Protein AF-A3CGU0-F1 (afdb_monomer)

Radius of gyration: 37.61 Å; Cα contacts (8 Å, |Δi|>4): 151; chains: 1; bounding box: 83×36×103 Å

Solvent-accessible surface area (backbone atoms only — not comparable to full-atom values): 12215 Å² total; per-residue (Å²): 105,72,68,60,50,53,52,42,71,66,47,75,84,46,52,66,65,53,50,49,47,57,60,63,71,40,58,98,80,42,82,52,93,65,72,61,75,77,72,90,82,78,95,68,58,68,68,57,56,47,29,54,50,50,49,48,53,40,59,31,89,88,20,72,40,41,54,28,42,55,51,49,52,46,48,52,56,42,53,56,36,51,51,50,31,52,52,31,47,52,50,35,53,53,43,52,52,51,46,51,55,42,49,51,52,40,52,54,40,49,53,52,35,51,52,35,51,52,51,38,52,51,43,54,53,49,44,64,61,32,61,79,78,72,74,45,69,71,54,54,52,54,39,53,54,34,51,52,50,36,52,51,35,52,53,52,40,54,55,42,50,52,50,44,55,52,48,53,52,52,40,53,55,34,46,51,52,27,51,52,36,46,52,56,43,71,73,47,75,88,75,82,83,57,71,68,39,52,50,48,35,53,62,42,43,57,53,43,55,56,24,53,51,50,50,45,55,54,54,62,76,75,112

Secondary structure (DSSP, 8-state):
-HHHHHHHHHHTT--HHHHHHHHHHTGGGS--TT-S------S--HHHHHHHHHHHHHHSTT-HHHHHHHHHHHHHHHHHHHHHHHHHHHHHHHHHHHHHHHHHHHHHHHHHHHHHHHHHHHHHHHHHHHTTTT--HHHHHHHHHHHHHHHHHHHHHHHHHHHHHHHHHHHHHHHHHHHHHHHHHHHS------HHHHHHHHHHHHHHHHHHHHHHHHHHTT-

Organism: Oryza sativa subsp. japonica (NCBI:txid39947)

Sequence (223 aa):
MAYIRHLVEFLEHLTFDDACMLQLDGGENASDLFNLHRPVITGVPHDVASALNTLEEILSRGSPTLEAYQREDIRETRVLQEEKVRTTMAEVHYIDGLVDEHMDAVEGTRARLHAARDTKQQLLEKITAAAADGDVASLELELSEAEESEAALLAEFMNQWQSVLAVHKHRGVAKNRFEDEVVALMAIPQLPGHSEDQHLVGDAEERYEDSVLLLDEFLDMQY

pLDDT: mean 90.18, std 9.77, range [50.38, 98.56]

Mean predicted 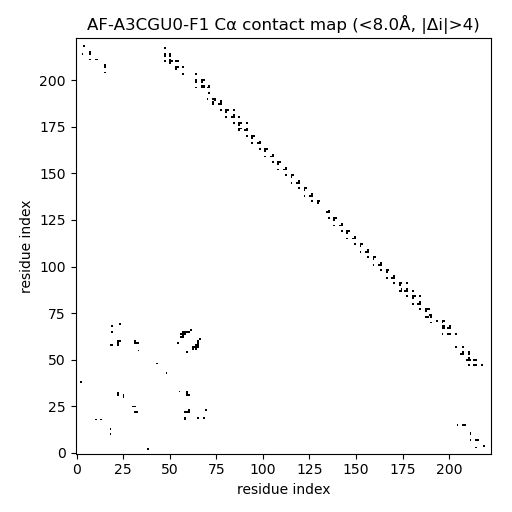aligned error: 8.19 Å

Nearest PDB structures (foldseek):
  8bcy-assembly1_B  TM=6.509E-01  e=1.953E-01  Bos taurus
  3na7-assembly1_A  TM=4.237E-01  e=3.239E-02  Helicobacter pylori NCTC 11638
  3mtt-assembly1_A  TM=4.248E-01  e=2.399E-01  Homo sapiens
  6g6w-assembly1_B  TM=3.981E-01  e=4.008E-01  Bos taurus
  5xgj-assembly1_B  TM=3.607E-01  e=5.741E-01  Homo sapiens

Foldseek 3Di:
DVLLVVVLVVCVPDAPLRLLCVLVVQPPPDPQNPPPPDPPDPDDDPVLVVLVVLCCLQRPPPRPLSVLVVVVVLVVVLVVLVVQLVVLVVVLVVLVVVLVVLVVVLVVLVVVLVVLVVVLVVLVVVLVVCVVVPDNVVSVVVNVVSVVVNVVSVVSNVVSVVVSVVSVVVSVVSVVSSVVSVVVSVVRDDDDDDVVSVVSNVVSSVSNVVSSVVSVVVVVVVD

Structure (mmCIF, N/CA/C/O backbone):
data_AF-A3CGU0-F1
#
_entry.id   AF-A3CGU0-F1
#
loop_
_atom_site.group_PDB
_atom_site.id
_atom_site.type_symbol
_atom_site.label_atom_id
_atom_site.label_alt_id
_atom_site.label_comp_id
_atom_site.label_asym_id
_atom_site.label_entity_id
_atom_site.label_seq_id
_atom_site.pdbx_PDB_ins_code
_atom_site.Cartn_x
_atom_site.Cartn_y
_atom_site.Cartn_z
_atom_site.occupancy
_atom_site.B_iso_or_equiv
_atom_site.auth_seq_id
_atom_site.auth_comp_id
_atom_site.auth_asym_id
_atom_site.auth_atom_id
_atom_site.pdbx_PDB_model_num
ATOM 1 N N . MET A 1 1 ? 30.552 16.341 -35.752 1.00 80.06 1 MET A N 1
ATOM 2 C CA . MET A 1 1 ? 30.798 17.174 -34.555 1.00 80.06 1 MET A CA 1
ATOM 3 C C . MET A 1 1 ? 29.520 17.696 -33.914 1.00 80.06 1 MET A C 1
ATOM 5 O O . MET A 1 1 ? 29.278 17.292 -32.794 1.00 80.06 1 MET A O 1
ATOM 9 N N . ALA A 1 2 ? 28.676 18.502 -34.576 1.00 82.25 2 ALA A N 1
ATOM 10 C CA . ALA A 1 2 ? 27.456 19.044 -33.944 1.00 82.25 2 ALA A CA 1
ATOM 11 C C . ALA A 1 2 ? 26.507 17.973 -33.358 1.00 82.25 2 ALA A C 1
ATOM 13 O O . ALA A 1 2 ? 26.015 18.144 -32.254 1.00 82.25 2 ALA A O 1
ATOM 14 N N . TYR A 1 3 ? 26.317 16.850 -34.062 1.00 83.00 3 TYR A N 1
ATOM 15 C CA . TYR A 1 3 ? 25.518 15.718 -33.572 1.00 83.00 3 TYR A CA 1
ATOM 16 C C . TYR A 1 3 ? 26.100 15.066 -32.308 1.00 83.00 3 TYR A C 1
ATOM 18 O O . TYR A 1 3 ? 25.382 14.857 -31.344 1.00 83.00 3 TYR A O 1
ATOM 26 N N . ILE A 1 4 ? 27.411 14.794 -32.301 1.00 83.62 4 ILE A N 1
ATOM 27 C CA . ILE A 1 4 ? 28.100 14.190 -31.148 1.00 83.62 4 ILE A CA 1
ATOM 28 C C . ILE A 1 4 ? 28.025 15.130 -29.945 1.00 83.62 4 ILE A C 1
ATOM 30 O O . ILE A 1 4 ? 27.709 14.691 -28.853 1.00 83.62 4 ILE A O 1
ATOM 34 N N . ARG A 1 5 ? 28.237 16.432 -30.169 1.00 86.00 5 ARG A N 1
ATOM 35 C CA . ARG A 1 5 ? 28.110 17.452 -29.128 1.00 86.00 5 ARG A CA 1
ATOM 36 C C . ARG A 1 5 ? 26.711 17.493 -28.525 1.00 86.00 5 ARG A C 1
ATOM 38 O O . ARG A 1 5 ? 26.597 17.448 -27.316 1.00 86.00 5 ARG A O 1
ATOM 45 N N . HIS A 1 6 ? 25.675 17.518 -29.361 1.00 85.56 6 HIS A N 1
ATOM 46 C CA . HIS A 1 6 ? 24.293 17.463 -28.888 1.00 85.56 6 HIS A CA 1
ATOM 47 C C . HIS A 1 6 ? 24.018 16.197 -28.067 1.00 85.56 6 HIS A C 1
ATOM 49 O O . HIS A 1 6 ? 23.348 16.268 -27.047 1.00 85.56 6 HIS A O 1
ATOM 55 N N . LEU A 1 7 ? 24.522 15.041 -28.512 1.00 85.69 7 LEU A N 1
ATOM 56 C CA . LEU A 1 7 ? 24.316 13.779 -27.808 1.00 85.69 7 LEU A CA 1
ATOM 57 C C . LEU A 1 7 ? 25.017 13.769 -26.442 1.00 85.69 7 LEU A C 1
ATOM 59 O O . LEU A 1 7 ? 24.395 13.378 -25.465 1.00 85.69 7 LEU A O 1
ATOM 63 N N . VAL A 1 8 ? 26.265 14.239 -26.365 1.00 86.06 8 VAL A N 1
ATOM 64 C CA . VAL A 1 8 ? 26.987 14.360 -25.089 1.00 86.06 8 VAL A CA 1
ATOM 65 C C . VAL A 1 8 ? 26.307 15.374 -24.178 1.00 86.06 8 VAL A C 1
ATOM 67 O O . VAL A 1 8 ? 25.962 15.008 -23.070 1.00 86.06 8 VAL A O 1
ATOM 70 N N . GLU A 1 9 ? 26.001 16.586 -24.654 1.00 86.38 9 GLU A N 1
ATOM 71 C CA . GLU A 1 9 ? 25.289 17.612 -23.867 1.00 86.38 9 GLU A CA 1
ATOM 72 C C . GLU A 1 9 ? 23.931 17.106 -23.340 1.00 86.38 9 GLU A C 1
ATOM 74 O O . GLU A 1 9 ? 23.493 17.499 -22.262 1.00 86.38 9 GLU A O 1
ATOM 79 N N . PHE A 1 10 ? 23.246 16.237 -24.092 1.00 85.56 10 PHE A N 1
ATOM 80 C CA . PHE A 1 10 ? 21.990 15.629 -23.655 1.00 85.56 10 PHE A CA 1
ATOM 81 C C . PHE A 1 10 ? 22.202 14.541 -22.591 1.00 85.56 10 PHE A C 1
ATOM 83 O O . PHE A 1 10 ? 21.416 14.458 -21.650 1.00 85.56 10 PHE A O 1
ATOM 90 N N . LEU A 1 11 ? 23.239 13.708 -22.737 1.00 88.06 11 LEU A N 1
ATOM 91 C CA . LEU A 1 11 ? 23.510 12.558 -21.864 1.00 88.06 11 LEU A CA 1
ATOM 92 C C . LEU A 1 11 ? 24.404 12.887 -20.654 1.00 88.06 11 LEU A C 1
ATOM 94 O O . LEU A 1 11 ? 24.445 12.096 -19.719 1.00 88.06 11 LEU A O 1
ATOM 98 N N . GLU A 1 12 ? 25.072 14.044 -20.628 1.00 84.12 12 GLU A N 1
ATOM 99 C CA . GLU A 1 12 ? 26.080 14.456 -19.627 1.00 84.12 12 GLU A CA 1
ATOM 100 C C . GLU A 1 12 ? 25.605 14.317 -18.170 1.00 84.12 12 GLU A C 1
ATOM 102 O O . GLU A 1 12 ? 26.401 14.152 -17.246 1.00 84.12 12 GLU A O 1
ATOM 107 N N . HIS A 1 13 ? 24.296 14.413 -17.939 1.00 84.19 13 HIS A N 1
ATOM 108 C CA . HIS A 1 13 ? 23.700 14.390 -16.602 1.00 84.19 13 HIS A CA 1
ATOM 109 C C . HIS A 1 13 ? 22.707 13.247 -16.397 1.00 84.19 13 HIS A C 1
ATOM 111 O O . HIS A 1 13 ? 21.987 13.251 -15.399 1.00 84.19 13 HIS A O 1
ATOM 117 N N . LEU A 1 14 ? 22.636 12.304 -17.336 1.00 90.19 14 LEU A N 1
ATOM 118 C CA . LEU A 1 14 ? 21.672 11.214 -17.303 1.00 90.19 14 LEU A CA 1
ATOM 119 C C . LEU A 1 14 ? 22.365 9.907 -16.944 1.00 90.19 14 LEU A C 1
ATOM 121 O O . LEU A 1 14 ? 23.283 9.462 -17.639 1.00 90.19 14 LEU A O 1
ATOM 125 N N . THR A 1 15 ? 21.871 9.261 -15.889 1.00 92.81 15 THR A N 1
ATOM 126 C CA . THR A 1 15 ? 22.167 7.845 -15.661 1.00 92.81 15 THR A CA 1
ATOM 127 C C . THR A 1 15 ? 21.555 6.996 -16.778 1.00 92.81 15 THR A C 1
ATOM 129 O O . THR A 1 15 ? 20.713 7.472 -17.548 1.00 92.81 15 THR A O 1
ATOM 132 N N . PHE A 1 16 ? 21.975 5.735 -16.882 1.00 93.00 16 PHE A N 1
ATOM 133 C CA . PHE A 1 16 ? 21.370 4.788 -17.817 1.00 93.00 16 PHE A CA 1
ATOM 134 C C . PHE A 1 16 ? 19.845 4.694 -17.625 1.00 93.00 16 PHE A C 1
ATOM 136 O O . PHE A 1 16 ? 19.094 4.789 -18.599 1.00 93.00 16 PHE A O 1
ATOM 143 N N . ASP A 1 17 ? 19.398 4.615 -16.371 1.00 92.94 17 ASP A N 1
ATOM 144 C CA . ASP A 1 17 ? 17.987 4.623 -15.987 1.00 92.94 17 ASP A CA 1
ATOM 145 C C . ASP A 1 17 ? 17.264 5.893 -16.443 1.00 92.94 17 ASP A C 1
ATOM 147 O O . ASP A 1 17 ? 16.231 5.814 -17.111 1.00 92.94 17 ASP A O 1
ATOM 151 N N . ASP A 1 18 ? 17.830 7.073 -16.165 1.00 91.50 18 ASP A N 1
ATOM 152 C CA . ASP A 1 18 ? 17.227 8.344 -16.584 1.00 91.50 18 ASP A CA 1
ATOM 153 C C . ASP A 1 18 ? 17.106 8.426 -18.112 1.00 91.50 18 ASP A C 1
ATOM 155 O O . ASP A 1 18 ? 16.083 8.865 -18.645 1.00 91.50 18 ASP A O 1
ATOM 159 N N . ALA A 1 19 ? 18.138 7.984 -18.836 1.00 91.06 19 ALA A N 1
ATOM 160 C CA . ALA A 1 19 ? 18.146 7.975 -20.293 1.00 91.06 19 ALA A CA 1
ATOM 161 C C . ALA A 1 19 ? 17.084 7.021 -20.862 1.00 91.06 19 ALA A C 1
ATOM 163 O O . ALA A 1 19 ? 16.373 7.392 -21.802 1.00 91.06 19 ALA A O 1
ATOM 164 N N . CYS A 1 20 ? 16.929 5.827 -20.282 1.00 91.81 20 CYS A N 1
ATOM 165 C CA . CYS A 1 20 ? 15.899 4.867 -20.676 1.00 91.81 20 CYS A CA 1
ATOM 166 C C . CYS A 1 20 ? 14.488 5.395 -20.386 1.00 91.81 20 CYS A C 1
ATOM 168 O O . CYS A 1 20 ? 13.631 5.388 -21.275 1.00 91.81 20 CYS A O 1
ATOM 170 N N . MET A 1 21 ? 14.251 5.925 -19.184 1.00 89.69 21 MET A N 1
ATOM 171 C CA . MET A 1 21 ? 12.958 6.498 -18.798 1.00 89.69 21 MET A CA 1
ATOM 172 C C . MET A 1 21 ? 12.566 7.671 -19.692 1.00 89.69 21 MET A C 1
ATOM 174 O O . MET A 1 21 ? 11.436 7.725 -20.172 1.00 89.69 21 MET A O 1
ATOM 178 N N . LEU A 1 22 ? 13.504 8.559 -20.031 1.00 88.19 22 LEU A N 1
ATOM 179 C CA . LEU A 1 22 ? 13.243 9.661 -20.963 1.00 88.19 22 LEU A CA 1
ATOM 180 C C . LEU A 1 22 ? 12.833 9.175 -22.361 1.00 88.19 22 LEU A C 1
ATOM 182 O O . LEU A 1 22 ? 11.975 9.795 -22.998 1.00 88.19 22 LEU A O 1
ATOM 186 N N . GLN A 1 23 ? 13.398 8.062 -22.842 1.00 86.81 23 GLN A N 1
ATOM 187 C CA . GLN A 1 23 ? 12.971 7.462 -24.111 1.00 86.81 23 GLN A CA 1
ATOM 188 C C . GLN A 1 23 ? 11.554 6.886 -24.033 1.00 86.81 23 GLN A C 1
ATOM 190 O O . GLN A 1 23 ? 10.788 7.021 -24.998 1.00 86.81 23 GLN A O 1
ATOM 195 N N . LEU A 1 24 ? 11.187 6.289 -22.897 1.00 86.75 24 LEU A N 1
ATOM 196 C CA . LEU A 1 24 ? 9.890 5.647 -22.666 1.00 86.75 24 LEU A CA 1
ATOM 197 C C . LEU A 1 24 ? 8.759 6.655 -22.377 1.00 86.75 24 LEU A C 1
ATOM 199 O O . LEU A 1 24 ? 7.680 6.544 -22.964 1.00 86.75 24 LEU A O 1
ATOM 203 N N . ASP A 1 25 ? 9.010 7.683 -21.564 1.00 78.44 25 ASP A N 1
ATOM 204 C CA . ASP A 1 25 ? 8.009 8.649 -21.072 1.00 78.44 25 ASP A CA 1
ATOM 205 C C . ASP A 1 25 ? 7.472 9.598 -22.148 1.00 78.44 25 ASP A C 1
ATOM 207 O O . ASP A 1 25 ? 6.396 10.188 -22.020 1.00 78.44 25 ASP A O 1
ATOM 211 N N . GLY A 1 26 ? 8.200 9.752 -23.249 1.00 63.31 26 GLY A N 1
ATOM 212 C CA . GLY A 1 26 ? 7.886 10.747 -24.263 1.00 63.31 26 GLY A CA 1
ATOM 213 C C . GLY A 1 26 ? 6.572 10.537 -25.048 1.00 63.31 26 GLY A C 1
ATOM 214 O O . GLY A 1 26 ? 6.151 11.416 -25.805 1.00 63.31 26 GLY A O 1
ATOM 215 N N . GLY A 1 27 ? 5.910 9.382 -24.923 1.00 55.22 27 GLY A N 1
ATOM 216 C CA . GLY A 1 27 ? 4.707 9.049 -25.705 1.00 55.22 27 GLY A CA 1
ATOM 217 C C . GLY A 1 27 ? 4.940 9.089 -27.227 1.00 55.22 27 GLY A C 1
ATOM 218 O O . GLY A 1 27 ? 6.067 9.252 -27.692 1.00 55.22 27 GLY A O 1
ATOM 219 N N . GLU A 1 28 ? 3.888 8.960 -28.041 1.00 52.78 28 GLU A N 1
ATOM 220 C CA . GLU A 1 28 ? 3.996 8.924 -29.519 1.00 52.78 28 GLU A CA 1
ATOM 221 C C . GLU A 1 28 ? 4.547 10.224 -30.150 1.00 52.78 28 GLU A C 1
ATOM 223 O O . GLU A 1 28 ? 4.967 10.210 -31.305 1.00 52.78 28 GLU A O 1
ATOM 228 N N . ASN A 1 29 ? 4.577 11.338 -29.402 1.00 50.38 29 ASN A N 1
ATOM 229 C CA . ASN A 1 29 ? 4.931 12.672 -29.906 1.00 50.38 29 ASN A CA 1
ATOM 230 C C . ASN A 1 29 ? 6.258 13.241 -29.375 1.00 50.38 29 ASN A C 1
ATOM 232 O O . ASN A 1 29 ? 6.636 14.339 -29.790 1.00 50.38 29 ASN A O 1
ATOM 236 N N . ALA A 1 30 ? 6.966 12.560 -28.470 1.00 58.75 30 ALA A N 1
ATOM 237 C CA . ALA A 1 30 ? 8.317 12.987 -28.123 1.00 58.75 30 ALA A CA 1
ATOM 238 C C . ALA A 1 30 ? 9.294 12.672 -29.248 1.00 58.75 30 ALA A C 1
ATOM 240 O O . ALA A 1 30 ? 9.231 11.625 -29.899 1.00 58.75 30 ALA A O 1
ATOM 241 N N . SER A 1 31 ? 10.235 13.590 -29.438 1.00 59.81 31 SER A N 1
ATOM 242 C CA . SER A 1 31 ? 11.417 13.347 -30.244 1.00 59.81 31 SER A CA 1
ATOM 243 C C . SER A 1 31 ? 12.245 12.248 -29.581 1.00 59.81 31 SER A C 1
ATOM 245 O O . SER A 1 31 ? 12.962 12.516 -28.622 1.00 59.81 31 SER A O 1
ATOM 247 N N . ASP A 1 32 ? 12.134 11.022 -30.089 1.00 68.50 32 ASP A N 1
ATOM 248 C CA . ASP A 1 32 ? 13.179 10.006 -29.932 1.00 68.50 32 ASP A CA 1
ATOM 249 C C . ASP A 1 32 ? 14.531 10.668 -30.233 1.00 68.50 32 ASP A C 1
ATOM 251 O O . ASP A 1 32 ? 14.673 11.392 -31.230 1.00 68.50 32 ASP A O 1
ATOM 255 N N . LEU A 1 33 ? 15.493 10.445 -29.338 1.00 75.38 33 LEU A N 1
ATOM 256 C CA . LEU A 1 33 ? 16.834 11.027 -29.405 1.00 75.38 33 LEU A CA 1
ATOM 257 C C . LEU A 1 33 ? 17.514 10.714 -30.748 1.00 75.38 33 LEU A C 1
ATOM 259 O O . LEU A 1 33 ? 18.320 11.515 -31.225 1.00 75.38 33 LEU A O 1
ATOM 263 N N . PHE A 1 34 ? 17.117 9.613 -31.393 1.00 76.94 34 PHE A N 1
ATOM 264 C CA . PHE A 1 34 ? 17.647 9.124 -32.664 1.00 76.94 34 PHE A CA 1
ATOM 265 C C . PHE A 1 34 ? 16.671 9.258 -33.852 1.00 76.94 34 PHE A C 1
ATOM 267 O O . PHE A 1 34 ? 17.045 8.949 -34.983 1.00 76.94 34 PHE A O 1
ATOM 274 N N . ASN A 1 35 ? 15.449 9.793 -33.672 1.00 65.19 35 ASN A N 1
ATOM 275 C CA . ASN A 1 35 ? 14.471 9.938 -34.776 1.00 65.19 35 ASN A CA 1
ATOM 276 C C . ASN A 1 35 ? 14.912 10.925 -35.875 1.00 65.19 35 ASN A C 1
ATOM 278 O O . ASN A 1 35 ? 14.378 10.926 -36.989 1.00 65.19 35 ASN A O 1
ATOM 282 N N . LEU A 1 36 ? 15.877 11.797 -35.585 1.00 58.88 36 LEU A N 1
ATOM 283 C CA . LEU A 1 36 ? 16.545 12.608 -36.596 1.00 58.88 36 LEU A CA 1
ATOM 284 C C . LEU A 1 36 ? 17.613 11.744 -37.264 1.00 58.88 36 LEU A C 1
ATOM 286 O O . LEU A 1 36 ? 18.640 11.480 -36.652 1.00 58.88 36 LEU A O 1
ATOM 290 N N . HIS A 1 37 ? 17.368 11.342 -38.519 1.00 59.00 37 HIS A N 1
ATOM 291 C CA . HIS A 1 37 ? 18.313 10.629 -39.393 1.00 59.00 37 HIS A CA 1
ATOM 292 C C . HIS A 1 37 ? 19.771 10.929 -39.019 1.00 59.00 37 HIS A C 1
ATOM 294 O O . HIS A 1 37 ? 20.241 12.054 -39.239 1.00 59.00 37 HIS A O 1
ATOM 300 N N . ARG A 1 38 ? 20.472 9.932 -38.457 1.00 66.69 38 ARG A N 1
ATOM 301 C CA . ARG A 1 38 ? 21.881 10.064 -38.084 1.00 66.69 38 ARG A CA 1
ATOM 302 C C . ARG A 1 38 ? 22.646 10.631 -39.283 1.00 66.69 38 ARG A C 1
ATOM 304 O O . ARG A 1 38 ? 22.655 10.008 -40.351 1.00 66.69 38 ARG A O 1
ATOM 311 N N . PRO A 1 39 ? 23.271 11.816 -39.164 1.00 69.31 39 PRO A N 1
ATOM 312 C CA . PRO A 1 39 ? 24.034 12.366 -40.271 1.00 69.31 39 PRO A CA 1
ATOM 313 C C . PRO A 1 39 ? 25.191 11.419 -40.603 1.00 69.31 39 PRO A C 1
ATOM 315 O O . PRO A 1 39 ? 25.715 10.737 -39.725 1.00 69.31 39 PRO A O 1
ATOM 318 N N . VAL A 1 40 ? 25.630 11.378 -41.863 1.00 73.50 40 VAL A N 1
ATOM 319 C CA . VAL A 1 40 ? 26.829 10.610 -42.222 1.00 73.50 40 VAL A CA 1
ATOM 320 C C . VAL A 1 40 ? 28.033 11.263 -41.541 1.00 73.50 40 VAL A C 1
ATOM 322 O O . VAL A 1 40 ? 28.475 12.343 -41.932 1.00 73.50 40 VAL A O 1
ATOM 325 N N . ILE A 1 41 ? 28.550 10.621 -40.496 1.00 69.94 41 ILE A N 1
ATOM 326 C CA . ILE A 1 41 ? 29.716 11.099 -39.754 1.00 69.94 41 ILE A CA 1
ATOM 327 C C . ILE A 1 41 ? 30.971 10.551 -40.439 1.00 69.94 41 ILE A C 1
ATOM 329 O O . ILE A 1 41 ? 31.252 9.357 -40.381 1.00 69.94 41 ILE A O 1
ATOM 333 N N . THR A 1 42 ? 31.735 11.422 -41.098 1.00 73.00 42 THR A N 1
ATOM 334 C CA . THR A 1 42 ? 33.034 11.082 -41.705 1.00 73.00 42 THR A CA 1
ATOM 335 C C . THR A 1 42 ? 34.185 11.684 -40.903 1.00 73.00 42 THR A C 1
ATOM 337 O O . THR A 1 42 ? 34.081 12.829 -40.466 1.00 73.00 42 THR A O 1
ATOM 340 N N . GLY A 1 43 ? 35.303 10.959 -40.775 1.00 77.00 43 GLY A N 1
ATOM 341 C CA . GLY A 1 43 ? 36.533 11.474 -40.152 1.00 77.00 43 GLY A CA 1
ATOM 342 C C . GLY A 1 43 ? 36.599 11.350 -38.626 1.00 77.00 43 GLY A C 1
ATOM 343 O O . GLY A 1 43 ? 37.395 12.041 -38.001 1.00 77.00 43 GLY A O 1
ATOM 344 N N . VAL A 1 44 ? 35.773 10.487 -38.034 1.00 84.00 44 VAL A N 1
ATOM 345 C CA . VAL A 1 44 ? 35.756 10.187 -36.595 1.00 84.00 44 VAL A CA 1
ATOM 346 C C . VAL A 1 44 ? 36.446 8.834 -36.343 1.00 84.00 44 VAL A C 1
ATOM 348 O O . VAL A 1 44 ? 36.322 7.951 -37.199 1.00 84.00 44 VAL A O 1
ATOM 351 N N . PRO A 1 45 ? 37.189 8.657 -35.228 1.00 89.75 45 PRO A N 1
ATOM 352 C CA . PRO A 1 45 ? 37.794 7.373 -34.871 1.00 89.75 45 PRO A CA 1
ATOM 353 C C . PRO A 1 45 ? 36.780 6.225 -34.832 1.00 89.75 45 PRO A C 1
ATOM 355 O O . PRO A 1 45 ? 35.594 6.437 -34.575 1.00 89.75 45 PRO A O 1
ATOM 358 N N . HIS A 1 46 ? 37.256 5.002 -35.076 1.00 89.19 46 HIS A N 1
ATOM 359 C CA . HIS A 1 46 ? 36.396 3.817 -35.098 1.00 89.19 46 HIS A CA 1
ATOM 360 C C . HIS A 1 46 ? 35.653 3.620 -33.773 1.00 89.19 46 HIS A C 1
ATOM 362 O O . HIS A 1 46 ? 34.451 3.377 -33.789 1.00 89.19 46 HIS A O 1
ATOM 368 N N . ASP A 1 47 ? 36.343 3.821 -32.652 1.00 90.62 47 ASP A N 1
ATOM 369 C CA . ASP A 1 47 ? 35.794 3.587 -31.315 1.00 90.62 47 ASP A CA 1
ATOM 370 C C . ASP A 1 47 ? 34.656 4.569 -30.999 1.00 90.62 47 ASP A C 1
ATOM 372 O O . ASP A 1 47 ? 33.591 4.166 -30.546 1.00 90.62 47 ASP A O 1
ATOM 376 N N . VAL A 1 48 ? 34.808 5.843 -31.376 1.00 90.50 48 VAL A N 1
ATOM 377 C CA . VAL A 1 48 ? 33.757 6.871 -31.251 1.00 90.50 48 VAL A CA 1
ATOM 378 C C . VAL A 1 48 ? 32.562 6.545 -32.155 1.00 90.50 48 VAL A C 1
ATOM 380 O O . VAL A 1 48 ? 31.409 6.707 -31.762 1.00 90.50 48 VAL A O 1
ATOM 383 N N . ALA A 1 49 ? 32.806 6.055 -33.375 1.00 89.38 49 ALA A N 1
ATOM 384 C CA . ALA A 1 49 ? 31.725 5.598 -34.246 1.00 89.38 49 ALA A CA 1
ATOM 385 C C . ALA A 1 49 ? 30.996 4.373 -33.664 1.00 89.38 49 ALA A C 1
ATOM 387 O O . ALA A 1 49 ? 29.780 4.280 -33.825 1.00 89.38 49 ALA A O 1
ATOM 388 N N . SER A 1 50 ? 31.723 3.476 -32.991 1.00 91.31 50 SER A N 1
ATOM 389 C CA . SER A 1 50 ? 31.170 2.314 -32.294 1.00 91.31 50 SER A CA 1
ATOM 390 C C . SER A 1 50 ? 30.323 2.729 -31.095 1.00 91.31 50 SER A C 1
ATOM 392 O O . SER A 1 50 ? 29.187 2.287 -31.011 1.00 91.31 50 SER A O 1
ATOM 394 N N . ALA A 1 51 ? 30.808 3.631 -30.235 1.00 92.75 51 ALA A N 1
ATOM 395 C CA . 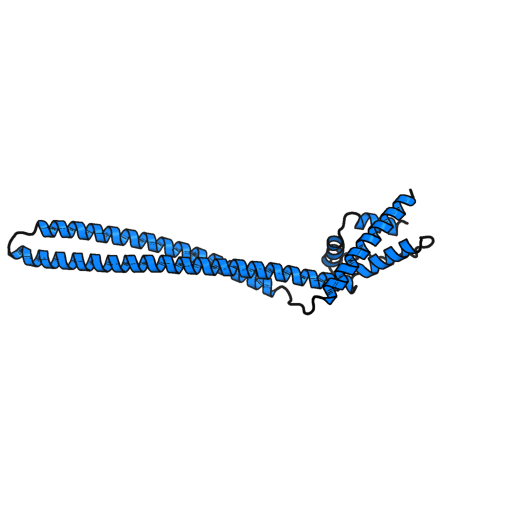ALA A 1 51 ? 30.052 4.152 -29.091 1.00 92.75 51 ALA A CA 1
ATOM 396 C C . ALA A 1 51 ? 28.727 4.801 -29.514 1.00 92.75 51 ALA A C 1
ATOM 398 O O . ALA A 1 51 ? 27.687 4.552 -28.914 1.00 92.75 51 ALA A O 1
ATOM 399 N N . LEU A 1 52 ? 28.722 5.564 -30.613 1.00 90.69 52 LEU A N 1
ATOM 400 C CA . LEU A 1 52 ? 27.477 6.111 -31.164 1.00 90.69 52 LEU A CA 1
ATOM 401 C C . LEU A 1 52 ? 26.490 5.018 -31.590 1.00 90.69 52 LEU A C 1
ATOM 403 O O . LEU A 1 52 ? 25.296 5.170 -31.359 1.00 90.69 52 LEU A O 1
ATOM 407 N N . ASN A 1 53 ? 26.977 3.945 -32.222 1.00 90.44 53 ASN A N 1
ATOM 408 C CA . ASN A 1 53 ? 26.121 2.827 -32.617 1.00 90.44 53 ASN A CA 1
ATOM 409 C C . ASN A 1 53 ? 25.597 2.073 -31.388 1.00 90.44 53 ASN A C 1
ATOM 411 O O . ASN A 1 53 ? 24.445 1.666 -31.391 1.00 90.44 53 ASN A O 1
ATOM 415 N N . THR A 1 54 ? 26.419 1.916 -30.347 1.00 92.81 54 THR A N 1
ATOM 416 C CA . THR A 1 54 ? 26.033 1.293 -29.076 1.00 92.81 54 THR A CA 1
ATOM 417 C C . THR A 1 54 ? 24.914 2.074 -28.392 1.00 92.81 54 THR A C 1
ATOM 419 O O . THR A 1 54 ? 23.912 1.486 -28.004 1.00 92.81 54 THR A O 1
ATOM 422 N N . LEU A 1 55 ? 25.038 3.401 -28.287 1.00 92.44 55 LEU A N 1
ATOM 423 C CA . LEU A 1 55 ? 23.992 4.239 -27.691 1.00 92.44 55 LEU A CA 1
ATOM 424 C C . LEU A 1 55 ? 22.685 4.173 -28.489 1.00 92.44 55 LEU A C 1
ATOM 426 O O . LEU A 1 55 ? 21.617 4.073 -27.896 1.00 92.44 55 LEU A O 1
ATOM 430 N N . GLU A 1 56 ? 22.766 4.185 -29.822 1.00 90.00 56 GLU A N 1
ATOM 431 C CA . GLU A 1 56 ? 21.596 4.025 -30.692 1.00 90.00 56 GLU A CA 1
ATOM 432 C C . GLU A 1 56 ? 20.979 2.624 -30.538 1.00 90.00 56 GLU A C 1
ATOM 434 O O . GLU A 1 56 ? 19.767 2.505 -30.400 1.00 90.00 56 GLU A O 1
ATOM 439 N N . GLU A 1 57 ? 21.782 1.560 -30.479 1.00 91.56 57 GLU A N 1
ATOM 440 C CA . GLU A 1 57 ? 21.315 0.187 -30.235 1.00 91.56 57 GLU A CA 1
ATOM 441 C C . GLU A 1 57 ? 20.568 0.061 -28.903 1.00 91.56 57 GLU A C 1
ATOM 443 O O . GLU A 1 57 ? 19.529 -0.589 -28.844 1.00 91.56 57 GLU A O 1
ATOM 448 N N . ILE A 1 58 ? 21.084 0.683 -27.845 1.00 93.25 58 ILE A N 1
ATOM 449 C CA . ILE A 1 58 ? 20.536 0.581 -26.492 1.00 93.25 58 ILE A CA 1
ATOM 450 C C . ILE A 1 58 ? 19.267 1.423 -26.353 1.00 93.25 58 ILE A C 1
ATOM 452 O O . ILE A 1 58 ? 18.232 0.906 -25.936 1.00 93.25 58 ILE A O 1
ATOM 456 N N . LEU A 1 59 ? 19.330 2.704 -26.722 1.00 90.69 59 LEU A N 1
ATOM 457 C CA . LEU A 1 59 ? 18.314 3.702 -26.377 1.00 90.69 59 LEU A CA 1
ATOM 458 C C . LEU A 1 59 ? 17.290 3.969 -27.489 1.00 90.69 59 LEU A C 1
ATOM 460 O O . LEU A 1 59 ? 16.320 4.686 -27.250 1.00 90.69 59 LEU A O 1
ATOM 464 N N . SER A 1 60 ? 17.464 3.424 -28.698 1.00 88.69 60 SER A N 1
ATOM 465 C CA . SER A 1 60 ? 16.447 3.597 -29.743 1.00 88.69 60 SER A CA 1
ATOM 466 C C . SER A 1 60 ? 15.114 2.995 -29.323 1.00 88.69 60 SER A C 1
ATOM 468 O O . SER A 1 60 ? 15.037 1.900 -28.760 1.00 88.69 60 SER A O 1
ATOM 470 N N . ARG A 1 61 ? 14.024 3.675 -29.677 1.00 86.81 61 ARG A N 1
ATOM 471 C CA . ARG A 1 61 ? 12.684 3.147 -29.428 1.00 86.81 61 ARG A CA 1
ATOM 472 C C . ARG A 1 61 ? 12.446 1.846 -30.190 1.00 86.81 61 ARG A C 1
ATOM 474 O O . ARG A 1 61 ? 12.696 1.756 -31.390 1.00 86.81 61 ARG A O 1
ATOM 481 N N . GLY A 1 62 ? 11.918 0.849 -29.482 1.00 85.50 62 GLY A N 1
ATOM 482 C CA . GLY A 1 62 ? 11.729 -0.505 -30.010 1.00 85.50 62 GLY A CA 1
ATOM 483 C C . GLY A 1 62 ? 13.020 -1.324 -30.082 1.00 85.50 62 GLY A C 1
ATOM 484 O O . GLY A 1 62 ? 13.022 -2.394 -30.694 1.00 85.50 62 GLY A O 1
ATOM 485 N N . SER A 1 63 ? 14.124 -0.848 -29.491 1.00 90.50 63 SER A N 1
ATOM 486 C CA . SER A 1 63 ? 15.295 -1.696 -29.302 1.00 90.50 63 SER A CA 1
ATOM 487 C C . SER A 1 63 ? 14.980 -2.825 -28.307 1.00 90.50 63 SER A C 1
ATOM 489 O O . SER A 1 63 ? 14.232 -2.618 -27.345 1.00 90.50 63 SER A O 1
ATOM 491 N N . PRO A 1 64 ? 15.574 -4.021 -28.482 1.00 91.75 64 PRO A N 1
ATOM 492 C CA . PRO A 1 64 ? 15.394 -5.119 -27.534 1.00 91.75 64 PRO A CA 1
ATOM 493 C C . PRO A 1 64 ? 15.798 -4.750 -26.103 1.00 91.75 64 PRO A C 1
ATOM 495 O O . PRO A 1 64 ? 15.167 -5.206 -25.152 1.00 91.75 64 PRO A O 1
ATOM 498 N N . THR A 1 65 ? 16.834 -3.921 -25.957 1.00 92.94 65 THR A N 1
ATOM 499 C CA . THR A 1 65 ? 17.345 -3.465 -24.664 1.00 92.94 65 THR A CA 1
ATOM 500 C C . THR A 1 65 ? 16.371 -2.526 -23.967 1.00 92.94 65 THR A C 1
ATOM 502 O O . THR A 1 65 ? 16.052 -2.756 -22.805 1.00 92.94 65 THR A O 1
ATOM 505 N N . LEU A 1 66 ? 15.843 -1.517 -24.664 1.00 92.19 66 LEU A N 1
ATOM 506 C CA . LEU A 1 66 ? 14.896 -0.578 -24.066 1.00 92.19 66 LEU A CA 1
ATOM 507 C C . LEU A 1 66 ? 13.570 -1.268 -23.714 1.00 92.19 66 LEU A C 1
ATOM 509 O O . LEU A 1 66 ? 12.976 -0.995 -22.673 1.00 92.19 66 LEU A O 1
ATOM 513 N N . GLU A 1 67 ? 13.123 -2.216 -24.542 1.00 92.50 67 GLU A N 1
ATOM 514 C CA . GLU A 1 67 ? 11.964 -3.048 -24.214 1.00 92.50 67 GLU A CA 1
ATOM 515 C C . GLU A 1 67 ? 12.225 -3.966 -23.008 1.00 92.50 67 GLU A C 1
ATOM 517 O O . GLU A 1 67 ? 11.315 -4.199 -22.213 1.00 92.50 67 GLU A O 1
ATOM 522 N N . ALA A 1 68 ? 13.440 -4.507 -22.862 1.00 93.81 68 ALA A N 1
ATOM 523 C CA . ALA A 1 68 ? 13.822 -5.294 -21.690 1.00 93.81 68 ALA A CA 1
ATOM 524 C C . ALA A 1 68 ? 13.860 -4.437 -20.420 1.00 93.81 68 ALA A C 1
ATOM 526 O O . ALA A 1 68 ? 13.287 -4.851 -19.413 1.00 93.81 68 ALA A O 1
ATOM 527 N N . TYR A 1 69 ? 14.426 -3.229 -20.497 1.00 94.25 69 TYR A N 1
ATOM 528 C CA . TYR A 1 69 ? 14.406 -2.251 -19.408 1.00 94.25 69 TYR A CA 1
ATOM 529 C C . TYR A 1 69 ? 12.971 -1.936 -18.975 1.00 94.25 69 TYR A C 1
ATOM 531 O O . TYR A 1 69 ? 12.636 -2.074 -17.804 1.00 94.25 69 TYR A O 1
ATOM 539 N N . GLN A 1 70 ? 12.077 -1.635 -19.925 1.00 93.19 70 GLN A N 1
ATOM 540 C CA . GLN A 1 70 ? 10.667 -1.369 -19.620 1.00 93.19 70 GLN A CA 1
ATOM 541 C C . GLN A 1 70 ? 9.988 -2.546 -18.902 1.00 93.19 70 GLN A C 1
ATOM 543 O O . GLN A 1 70 ? 9.158 -2.352 -18.015 1.00 93.19 70 GLN A O 1
ATOM 548 N N . ARG A 1 71 ? 10.305 -3.789 -19.287 1.00 94.31 71 ARG A N 1
ATOM 549 C CA . ARG A 1 71 ? 9.758 -4.970 -18.608 1.00 94.31 71 ARG A CA 1
ATOM 550 C C . ARG A 1 71 ? 10.312 -5.126 -17.193 1.00 94.31 71 ARG A C 1
ATOM 552 O O . ARG A 1 71 ? 9.542 -5.505 -16.313 1.00 94.31 71 ARG A O 1
ATOM 559 N N . GLU A 1 72 ? 11.597 -4.857 -16.973 1.00 93.50 72 GLU A N 1
ATOM 560 C CA . GLU A 1 72 ? 12.199 -4.867 -15.633 1.00 93.50 72 GLU A CA 1
ATOM 561 C C . GLU A 1 72 ? 11.588 -3.775 -14.744 1.00 93.50 72 GLU A C 1
ATOM 563 O O . GLU A 1 72 ? 11.108 -4.108 -13.664 1.00 93.50 72 GLU A O 1
ATOM 568 N N . ASP A 1 73 ? 11.441 -2.540 -15.229 1.00 92.81 73 ASP A N 1
ATOM 569 C CA . ASP A 1 73 ? 10.777 -1.447 -14.496 1.00 92.81 73 ASP A CA 1
ATOM 570 C C . ASP A 1 73 ? 9.337 -1.811 -14.079 1.00 92.81 73 ASP A C 1
ATOM 572 O O . ASP A 1 73 ? 8.935 -1.653 -12.920 1.00 92.81 73 ASP A O 1
ATOM 576 N N . ILE A 1 74 ? 8.560 -2.417 -14.987 1.00 94.06 74 ILE A N 1
ATOM 577 C CA . ILE A 1 74 ? 7.216 -2.922 -14.666 1.00 94.06 74 ILE A CA 1
ATOM 578 C C . ILE A 1 74 ? 7.279 -3.984 -13.559 1.00 94.06 74 ILE A C 1
ATOM 580 O O . ILE A 1 74 ? 6.432 -3.982 -12.659 1.00 94.06 74 ILE A O 1
ATOM 584 N N . ARG A 1 75 ? 8.248 -4.908 -13.606 1.00 93.75 75 ARG A N 1
ATOM 585 C CA . ARG A 1 75 ? 8.415 -5.955 -12.581 1.00 93.75 75 ARG A CA 1
ATOM 586 C C . ARG A 1 75 ? 8.799 -5.348 -11.234 1.00 93.75 75 ARG A C 1
ATOM 588 O O . ARG A 1 75 ? 8.184 -5.715 -10.233 1.00 93.75 75 ARG A O 1
ATOM 595 N N . GLU A 1 76 ? 9.745 -4.417 -11.199 1.00 92.75 76 GLU A N 1
ATOM 596 C CA . GLU A 1 76 ? 10.173 -3.734 -9.975 1.00 92.75 76 GLU A CA 1
ATOM 597 C C . GLU A 1 76 ? 9.034 -2.931 -9.352 1.00 92.75 76 GLU A C 1
ATOM 599 O O . GLU A 1 76 ? 8.703 -3.117 -8.174 1.00 92.75 76 GLU A O 1
ATOM 604 N N . THR A 1 77 ? 8.344 -2.127 -10.162 1.00 94.81 77 THR A N 1
ATOM 605 C CA . THR A 1 77 ? 7.151 -1.383 -9.746 1.00 94.81 77 THR A CA 1
ATOM 606 C C . THR A 1 77 ? 6.095 -2.327 -9.173 1.00 94.81 77 THR A C 1
ATOM 608 O O . THR A 1 77 ? 5.498 -2.049 -8.126 1.00 94.81 77 THR A O 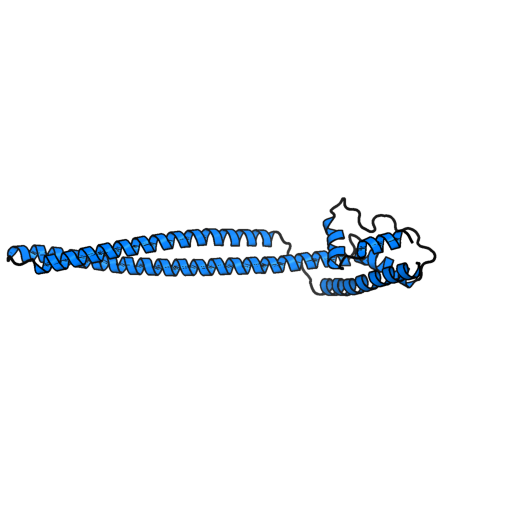1
ATOM 611 N N . ARG A 1 78 ? 5.891 -3.491 -9.802 1.00 95.75 78 ARG A N 1
ATOM 612 C CA . ARG A 1 78 ? 4.962 -4.511 -9.305 1.00 95.75 78 ARG A CA 1
ATOM 613 C C . ARG A 1 78 ? 5.393 -5.078 -7.954 1.00 95.75 78 ARG A C 1
ATOM 615 O O . ARG A 1 78 ? 4.544 -5.200 -7.075 1.00 95.75 78 ARG A O 1
ATOM 622 N N . VAL A 1 79 ? 6.673 -5.400 -7.760 1.00 95.50 79 VAL A N 1
ATOM 623 C CA . VAL A 1 79 ? 7.207 -5.915 -6.482 1.00 95.50 79 VAL A CA 1
ATOM 624 C C . VAL A 1 79 ? 7.024 -4.893 -5.357 1.00 95.50 79 VAL A C 1
ATOM 626 O O . VAL A 1 79 ? 6.550 -5.244 -4.273 1.00 95.50 79 VAL A O 1
ATOM 629 N N . LEU A 1 80 ? 7.325 -3.618 -5.614 1.00 96.50 80 LEU A N 1
ATOM 630 C CA . LEU A 1 80 ? 7.093 -2.535 -4.654 1.00 96.50 80 LEU A CA 1
ATOM 631 C C . LEU A 1 80 ? 5.607 -2.406 -4.298 1.00 96.50 80 LEU A C 1
ATOM 633 O O . LEU A 1 80 ? 5.251 -2.205 -3.134 1.00 96.50 80 LEU A O 1
ATOM 637 N N . GLN A 1 81 ? 4.724 -2.557 -5.283 1.00 98.19 81 GLN A N 1
ATOM 638 C CA . GLN A 1 81 ? 3.284 -2.520 -5.062 1.00 98.19 81 GLN A CA 1
ATOM 639 C C . GLN A 1 81 ? 2.784 -3.744 -4.270 1.00 98.19 81 GLN A C 1
ATOM 641 O O . GLN A 1 81 ? 1.939 -3.600 -3.386 1.00 98.19 81 GLN A O 1
ATOM 646 N N . GLU A 1 82 ? 3.338 -4.938 -4.503 1.00 97.81 82 GLU A N 1
ATOM 647 C CA . GLU A 1 82 ? 3.059 -6.134 -3.693 1.00 97.81 82 GLU A CA 1
ATOM 648 C C . GLU A 1 82 ? 3.466 -5.950 -2.223 1.00 97.81 82 GLU A C 1
ATOM 650 O O . GLU A 1 82 ? 2.750 -6.403 -1.325 1.00 97.81 82 GLU A O 1
ATOM 655 N N . GLU A 1 83 ? 4.573 -5.253 -1.952 1.00 98.19 83 GLU A N 1
ATOM 656 C CA . GLU A 1 83 ? 4.984 -4.905 -0.585 1.00 98.19 83 GLU A CA 1
ATOM 657 C C . GLU A 1 83 ? 3.973 -3.985 0.110 1.00 98.19 83 GLU A C 1
ATOM 659 O O . GLU A 1 83 ? 3.608 -4.218 1.268 1.00 98.19 83 GLU A O 1
ATOM 664 N N . LYS A 1 84 ? 3.452 -2.975 -0.596 1.00 98.25 84 LYS A N 1
ATOM 665 C CA . LYS A 1 84 ? 2.399 -2.095 -0.062 1.00 98.25 84 LYS A CA 1
ATOM 666 C C . LYS A 1 84 ? 1.120 -2.866 0.254 1.00 98.25 84 LYS A C 1
ATOM 668 O O . LYS A 1 84 ? 0.536 -2.670 1.322 1.00 98.25 84 LYS A O 1
ATOM 673 N N . VAL A 1 85 ? 0.712 -3.787 -0.623 1.00 98.56 85 VAL A N 1
ATOM 674 C CA . VAL A 1 85 ? -0.438 -4.678 -0.387 1.00 98.56 85 VAL A CA 1
ATOM 675 C C . VAL A 1 85 ? -0.211 -5.541 0.855 1.00 98.56 85 VAL A C 1
ATOM 677 O O . VAL A 1 85 ? -1.099 -5.663 1.699 1.00 98.56 85 VAL A O 1
ATOM 680 N N . ARG A 1 86 ? 0.987 -6.110 1.026 1.00 98.38 86 ARG A N 1
ATOM 681 C CA . ARG A 1 86 ? 1.317 -6.909 2.216 1.00 98.38 86 ARG A CA 1
ATOM 682 C C . ARG A 1 86 ? 1.288 -6.074 3.494 1.00 98.38 86 ARG A C 1
ATOM 684 O O . ARG A 1 86 ? 0.745 -6.520 4.503 1.00 98.38 86 ARG A O 1
ATOM 691 N N . THR A 1 87 ? 1.833 -4.864 3.440 1.00 98.44 87 THR A N 1
ATOM 692 C CA . THR A 1 87 ? 1.876 -3.935 4.576 1.00 98.44 87 THR A CA 1
ATOM 693 C C . THR A 1 87 ? 0.471 -3.508 5.004 1.00 98.44 87 THR A C 1
ATOM 695 O O . THR A 1 87 ? 0.131 -3.581 6.184 1.00 98.44 87 THR A O 1
ATOM 698 N N . THR A 1 88 ? -0.380 -3.122 4.052 1.00 98.38 88 THR A N 1
ATOM 699 C CA . THR A 1 88 ? -1.770 -2.728 4.337 1.00 98.38 88 THR A CA 1
ATOM 700 C C . THR A 1 88 ? -2.624 -3.908 4.803 1.00 98.38 88 THR A C 1
ATOM 702 O O . THR A 1 88 ? -3.435 -3.749 5.714 1.00 98.38 88 THR A O 1
ATOM 705 N N . MET A 1 89 ? -2.397 -5.117 4.279 1.00 98.31 89 MET A N 1
ATOM 706 C CA . MET A 1 89 ? -3.030 -6.336 4.797 1.00 98.31 89 MET A CA 1
ATOM 707 C C . MET A 1 89 ? -2.643 -6.604 6.260 1.00 98.31 89 MET A C 1
ATOM 709 O O . MET A 1 89 ? -3.501 -6.924 7.085 1.00 98.31 89 MET A O 1
ATOM 713 N N . ALA A 1 90 ? -1.362 -6.454 6.610 1.00 98.31 90 ALA A N 1
ATOM 714 C CA . ALA A 1 90 ? -0.902 -6.617 7.989 1.00 98.31 90 ALA A CA 1
ATOM 715 C C . ALA A 1 90 ? -1.549 -5.591 8.937 1.00 98.31 90 ALA A C 1
ATOM 717 O O . ALA A 1 90 ? -1.935 -5.946 10.051 1.00 98.31 90 ALA A O 1
ATOM 718 N N . GLU A 1 91 ? -1.734 -4.346 8.486 1.00 98.00 91 GLU A N 1
ATOM 719 C CA . GLU A 1 91 ? -2.466 -3.318 9.235 1.00 98.00 91 GLU A CA 1
ATOM 720 C C . GLU A 1 91 ? -3.933 -3.715 9.474 1.00 98.00 91 GLU A C 1
ATOM 722 O O . GLU A 1 91 ? -4.428 -3.593 10.596 1.00 98.00 91 GLU A O 1
ATOM 727 N N . VAL A 1 92 ? -4.624 -4.240 8.453 1.00 98.19 92 VAL A N 1
ATOM 728 C CA . VAL A 1 92 ? -6.000 -4.748 8.600 1.00 98.19 92 VAL A CA 1
ATOM 729 C C . VAL A 1 92 ? -6.057 -5.864 9.641 1.00 98.19 92 VAL A C 1
ATOM 731 O O . VAL A 1 92 ? -6.906 -5.817 10.527 1.00 98.19 92 VAL A O 1
ATOM 734 N N . HIS A 1 93 ? -5.142 -6.835 9.583 1.00 98.00 93 HIS A N 1
ATOM 735 C CA . HIS A 1 93 ? -5.090 -7.922 10.565 1.00 98.00 93 HIS A CA 1
ATOM 736 C C . HIS A 1 93 ? -4.835 -7.429 11.989 1.00 98.00 93 HIS A C 1
ATOM 738 O O . HIS A 1 93 ? -5.464 -7.919 12.926 1.00 98.00 93 HIS A O 1
ATOM 744 N N . TYR A 1 94 ? -3.946 -6.452 12.157 1.00 97.81 94 TYR A N 1
ATOM 745 C CA . TYR A 1 94 ? -3.683 -5.847 13.457 1.00 97.81 94 TYR A CA 1
ATOM 746 C C . TYR A 1 94 ? -4.940 -5.183 14.036 1.00 97.81 94 TYR A C 1
ATOM 748 O O . TYR A 1 94 ? -5.289 -5.416 15.193 1.00 97.81 94 TYR A O 1
ATOM 756 N N . ILE A 1 95 ? -5.655 -4.398 13.227 1.00 97.62 95 ILE A N 1
ATOM 757 C CA . ILE A 1 95 ? -6.879 -3.723 13.672 1.00 97.62 95 ILE A CA 1
ATOM 758 C C . ILE A 1 95 ? -8.002 -4.727 13.943 1.00 97.62 95 ILE A C 1
ATOM 760 O O . ILE A 1 95 ? -8.745 -4.542 14.904 1.00 97.62 95 ILE A O 1
ATOM 764 N N . ASP A 1 96 ? -8.126 -5.788 13.144 1.00 96.88 96 ASP A N 1
ATOM 765 C CA . ASP A 1 96 ? -9.092 -6.862 13.402 1.00 96.88 96 ASP A CA 1
ATOM 766 C C . ASP A 1 96 ? -8.831 -7.509 14.774 1.00 96.88 96 ASP A C 1
ATOM 768 O O . ASP A 1 96 ? -9.770 -7.665 15.551 1.00 96.88 96 ASP A O 1
ATOM 772 N N . GLY A 1 97 ? -7.566 -7.747 15.135 1.00 97.44 97 GLY A N 1
ATOM 773 C CA . GLY A 1 97 ? -7.202 -8.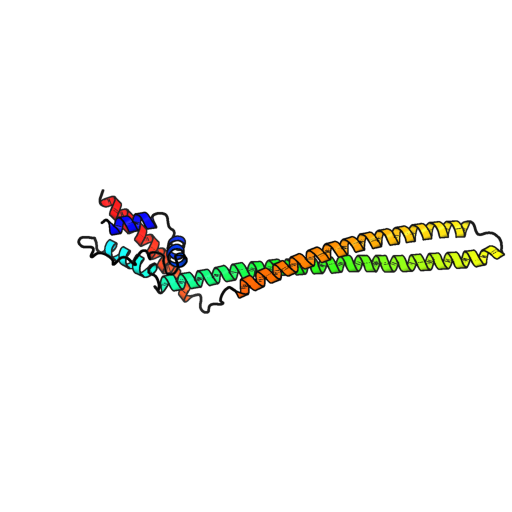220 16.476 1.00 97.44 97 GLY A CA 1
ATOM 774 C C . GLY A 1 97 ? -7.575 -7.244 17.602 1.00 97.44 97 GLY A C 1
ATOM 775 O O . GLY A 1 97 ? -8.066 -7.673 18.643 1.00 97.44 97 GLY A O 1
ATOM 776 N N . LEU A 1 98 ? -7.409 -5.932 17.393 1.00 97.50 98 LEU A N 1
ATOM 777 C CA . LEU A 1 98 ? -7.853 -4.922 18.365 1.00 97.50 98 LEU A CA 1
ATOM 778 C C . LEU A 1 98 ? -9.376 -4.914 18.532 1.00 97.50 98 LEU A C 1
ATOM 780 O O . LEU A 1 98 ? -9.872 -4.740 19.643 1.00 97.50 98 LEU A O 1
ATOM 784 N N . VAL A 1 99 ? -10.133 -5.077 17.442 1.00 96.25 99 VAL A N 1
ATOM 785 C CA . VAL A 1 99 ? -11.598 -5.183 17.521 1.00 96.25 99 VAL A CA 1
ATOM 786 C C . VAL A 1 99 ? -11.988 -6.355 18.413 1.00 96.25 99 VAL A C 1
ATOM 788 O O . VAL A 1 99 ? -12.827 -6.170 19.293 1.00 96.25 99 VAL A O 1
ATOM 791 N N . ASP A 1 100 ? -11.369 -7.518 18.214 1.00 96.50 100 ASP A N 1
ATOM 792 C CA . ASP A 1 100 ? -11.649 -8.714 19.009 1.00 96.50 100 ASP A CA 1
ATOM 793 C C . ASP A 1 100 ? -11.329 -8.482 20.497 1.00 96.50 100 ASP A C 1
ATOM 795 O O . ASP A 1 100 ? -12.186 -8.716 21.347 1.00 96.50 100 ASP A O 1
ATOM 799 N N . GLU A 1 101 ? -10.166 -7.901 20.820 1.00 97.00 101 GLU A N 1
ATOM 800 C CA . GLU A 1 101 ? -9.787 -7.565 22.204 1.00 97.00 101 GLU A CA 1
ATOM 801 C C . GLU A 1 101 ? -10.790 -6.610 22.873 1.00 97.00 101 GLU A C 1
ATOM 803 O O . GLU A 1 101 ? -11.226 -6.823 24.010 1.00 97.00 101 GLU A O 1
ATOM 808 N N . HIS A 1 102 ? -11.200 -5.553 22.168 1.00 96.81 102 HIS A N 1
ATOM 809 C CA . HIS A 1 102 ? -12.185 -4.610 22.691 1.00 96.81 102 HIS A CA 1
ATOM 810 C C . HIS A 1 102 ? -13.566 -5.254 22.871 1.00 96.81 102 HIS A C 1
ATOM 812 O O . HIS A 1 102 ? -14.266 -4.937 23.837 1.00 96.81 102 HIS A O 1
ATOM 818 N N . MET A 1 103 ? -13.966 -6.150 21.968 1.00 96.69 103 MET A N 1
ATOM 819 C CA . MET A 1 103 ? -15.225 -6.887 22.074 1.00 96.69 103 MET A CA 1
ATOM 820 C C . MET A 1 103 ? -15.219 -7.868 23.250 1.00 96.69 103 MET A C 1
ATOM 822 O O . MET A 1 103 ? -16.209 -7.931 23.981 1.00 96.69 103 MET A O 1
ATOM 826 N N . ASP A 1 104 ? -14.105 -8.558 23.494 1.00 97.38 104 ASP A N 1
ATOM 827 C CA . ASP A 1 104 ? -13.935 -9.435 24.656 1.00 97.38 104 ASP A CA 1
ATOM 828 C C . ASP A 1 104 ? -14.046 -8.652 25.972 1.00 97.38 104 ASP A C 1
ATOM 830 O O . ASP A 1 104 ? -14.732 -9.080 26.907 1.00 97.38 104 ASP A O 1
ATOM 834 N N . ALA A 1 105 ? -13.441 -7.461 26.041 1.00 96.69 105 ALA A N 1
ATOM 835 C CA . ALA A 1 105 ? -13.566 -6.577 27.200 1.00 96.69 105 ALA A CA 1
ATOM 836 C C . ALA A 1 105 ? -15.024 -6.146 27.443 1.00 96.69 105 ALA A C 1
ATOM 838 O O . ALA A 1 105 ? -15.505 -6.192 28.581 1.00 96.69 105 ALA A O 1
ATOM 839 N N . VAL A 1 106 ? -15.746 -5.779 26.376 1.00 97.44 106 VAL A N 1
ATOM 840 C CA . VAL A 1 106 ? -17.174 -5.428 26.441 1.00 97.44 106 VAL A CA 1
ATOM 841 C C . VAL A 1 106 ? -18.003 -6.598 26.962 1.00 97.44 106 VAL A C 1
ATOM 843 O O . VAL A 1 106 ? -18.835 -6.401 27.852 1.00 97.44 106 VAL A O 1
ATOM 846 N N . GLU A 1 107 ? -17.784 -7.810 26.454 1.00 97.50 107 GLU A N 1
ATOM 847 C CA . GLU A 1 107 ? -18.539 -8.991 26.883 1.00 97.50 107 GLU A CA 1
ATOM 848 C C . GLU A 1 107 ? -18.228 -9.355 28.345 1.00 97.50 107 GLU A C 1
ATOM 850 O O . GLU A 1 107 ? -19.138 -9.657 29.122 1.00 97.50 107 GLU A O 1
ATOM 855 N N . GLY A 1 108 ? -16.973 -9.204 28.779 1.00 97.88 108 GLY A N 1
ATOM 856 C CA . GLY A 1 108 ? -16.586 -9.352 30.184 1.00 97.88 108 GLY A CA 1
ATOM 857 C C . GLY A 1 108 ? -17.289 -8.351 31.108 1.00 97.88 108 GLY A C 1
ATOM 858 O O . GLY A 1 108 ? -17.800 -8.717 32.172 1.00 97.88 108 GLY A O 1
ATOM 859 N N . THR A 1 109 ? -17.372 -7.078 30.716 1.00 97.81 109 THR A N 1
ATOM 860 C CA . THR A 1 109 ? -18.110 -6.050 31.474 1.00 97.81 109 THR A CA 1
ATOM 861 C C . THR A 1 109 ? -19.610 -6.308 31.462 1.00 97.81 109 THR A C 1
ATOM 863 O O . THR A 1 109 ? -20.269 -6.162 32.490 1.00 97.81 109 THR A O 1
ATOM 866 N N . ARG A 1 110 ? -20.158 -6.765 30.335 1.00 97.25 110 ARG A N 1
ATOM 867 C CA . ARG A 1 110 ? -21.566 -7.144 30.215 1.00 97.25 110 ARG A CA 1
ATOM 868 C C . ARG A 1 110 ? -21.929 -8.283 31.167 1.00 97.25 110 ARG A C 1
ATOM 870 O O . ARG A 1 110 ? -22.952 -8.195 31.845 1.00 97.25 110 ARG A O 1
ATOM 877 N N . ALA A 1 111 ? -21.095 -9.316 31.263 1.00 98.12 111 ALA A N 1
ATOM 878 C CA . ALA A 1 111 ? -21.297 -10.417 32.202 1.00 98.12 111 ALA A CA 1
ATOM 879 C C . ALA A 1 111 ? -21.283 -9.932 33.663 1.00 98.12 111 ALA A C 1
ATOM 881 O O . ALA A 1 111 ? -22.182 -10.271 34.436 1.00 98.12 111 ALA A O 1
ATOM 882 N N . ARG A 1 112 ? -20.319 -9.072 34.028 1.00 97.69 112 ARG A N 1
ATOM 883 C CA . ARG A 1 112 ? -20.258 -8.442 35.361 1.00 97.69 112 ARG A CA 1
ATOM 884 C C . ARG A 1 112 ? -21.499 -7.597 35.658 1.00 97.69 112 ARG A C 1
ATOM 886 O O . ARG A 1 112 ? -22.043 -7.679 36.754 1.00 97.69 112 ARG A O 1
ATOM 893 N N . LEU A 1 113 ? -21.979 -6.834 34.678 1.00 97.75 113 LEU A N 1
ATOM 894 C CA . LEU A 1 113 ? -23.189 -6.023 34.804 1.00 97.75 113 LEU A CA 1
ATOM 895 C C . LEU A 1 113 ? -24.444 -6.881 35.019 1.00 97.75 113 LEU A C 1
ATOM 897 O O . LEU A 1 113 ? -25.294 -6.527 35.833 1.00 97.75 113 LEU A O 1
ATOM 901 N N . HIS A 1 114 ? -24.565 -8.011 34.318 1.00 97.44 114 HIS A N 1
ATOM 902 C CA . HIS A 1 114 ? -25.649 -8.966 34.561 1.00 97.44 114 HIS A CA 1
ATOM 903 C C . HIS A 1 114 ? -25.604 -9.516 35.994 1.00 97.44 114 HIS A C 1
ATOM 905 O O . HIS A 1 114 ? -26.619 -9.471 36.684 1.00 97.44 114 HIS A O 1
ATOM 911 N N . ALA A 1 115 ? -24.430 -9.923 36.482 1.00 97.25 115 ALA A N 1
ATOM 912 C CA . ALA A 1 115 ? -24.275 -10.402 37.857 1.00 97.25 115 ALA A CA 1
ATOM 913 C C . ALA A 1 115 ? -24.598 -9.325 38.916 1.00 97.25 115 ALA A C 1
ATOM 915 O O . ALA A 1 115 ? -25.219 -9.623 39.940 1.00 97.25 115 ALA A O 1
ATOM 916 N N . ALA A 1 116 ? -24.217 -8.066 38.672 1.00 96.31 116 ALA A N 1
ATOM 917 C CA . ALA A 1 116 ? -24.554 -6.943 39.550 1.00 96.31 116 ALA A CA 1
ATOM 918 C C . ALA A 1 116 ? -26.075 -6.720 39.628 1.00 96.31 116 ALA A C 1
ATOM 920 O O . ALA A 1 116 ? -26.629 -6.563 40.717 1.00 96.31 116 ALA A O 1
ATOM 921 N N . ARG A 1 117 ? -26.769 -6.791 38.486 1.00 96.56 117 ARG A N 1
ATOM 922 C CA . ARG A 1 117 ? -28.236 -6.691 38.422 1.00 96.56 117 ARG A CA 1
ATOM 923 C C . ARG A 1 117 ? -28.935 -7.820 39.165 1.00 96.56 117 ARG A C 1
ATOM 925 O O . ARG A 1 117 ? -29.880 -7.549 39.903 1.00 96.56 117 ARG A O 1
ATOM 932 N N . ASP A 1 118 ? -28.452 -9.049 39.015 1.00 96.81 118 ASP A N 1
ATO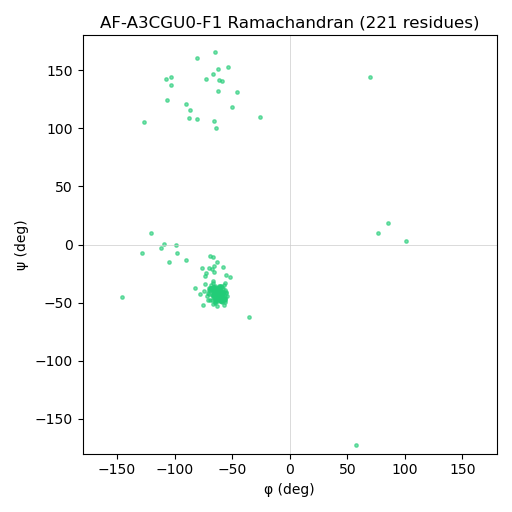M 933 C CA . ASP A 1 118 ? -28.989 -10.204 39.738 1.00 96.81 118 ASP A CA 1
ATOM 934 C C . ASP A 1 118 ? -28.794 -10.048 41.254 1.00 96.81 118 ASP A C 1
ATOM 936 O O . ASP A 1 118 ? -29.707 -10.320 42.033 1.00 96.81 118 ASP A O 1
ATOM 940 N N . THR A 1 119 ? -27.634 -9.543 41.683 1.00 94.75 119 THR A N 1
ATOM 941 C CA . THR A 1 119 ? -27.340 -9.273 43.102 1.00 94.75 119 THR A CA 1
ATOM 942 C C . THR A 1 119 ? -28.283 -8.212 43.668 1.00 94.75 119 THR A C 1
ATOM 944 O O . THR A 1 119 ? -28.889 -8.417 44.721 1.00 94.75 119 THR A O 1
ATOM 947 N N . LYS A 1 120 ? -28.476 -7.106 42.941 1.00 94.44 120 LYS A N 1
ATOM 948 C CA . LYS A 1 120 ? -29.426 -6.050 43.310 1.00 94.44 120 LYS A CA 1
ATOM 949 C C . LYS A 1 120 ? -30.852 -6.592 43.435 1.00 94.44 120 LYS A C 1
ATOM 951 O O . LYS A 1 120 ? -31.548 -6.293 44.403 1.00 94.44 120 LYS A O 1
ATOM 956 N N . GLN A 1 121 ? -31.276 -7.428 42.488 1.00 95.56 121 GLN A N 1
ATOM 957 C CA . GLN A 1 121 ? -32.592 -8.064 42.509 1.00 95.56 121 GLN A CA 1
ATOM 958 C C . GLN A 1 121 ? -32.773 -8.965 43.743 1.00 95.56 121 GLN A C 1
ATOM 960 O O . GLN A 1 121 ? -33.796 -8.880 44.421 1.00 95.56 121 GLN A O 1
ATOM 965 N N . GLN A 1 122 ? -31.762 -9.762 44.099 1.00 94.81 122 GLN A N 1
ATOM 966 C CA . GLN A 1 122 ? -31.790 -10.589 45.312 1.00 94.81 122 GLN A CA 1
ATOM 967 C C . GLN A 1 122 ? -31.859 -9.751 46.597 1.00 94.81 122 GLN A C 1
ATOM 969 O O . GLN A 1 122 ? -32.534 -10.144 47.550 1.00 94.81 122 GLN A O 1
ATOM 974 N N . LEU A 1 123 ? -31.174 -8.603 46.650 1.00 94.19 123 LEU A N 1
ATOM 975 C CA . LEU A 1 123 ? -31.250 -7.683 47.791 1.00 94.19 123 LEU A CA 1
ATOM 976 C C . LEU A 1 123 ? -32.654 -7.088 47.937 1.00 94.19 123 LEU A C 1
ATOM 978 O O . LEU A 1 123 ? -33.200 -7.098 49.038 1.00 94.19 123 LEU A O 1
ATOM 982 N N . LEU A 1 124 ? -33.282 -6.669 46.835 1.00 93.50 124 LEU A N 1
ATOM 983 C CA . LEU A 1 124 ? -34.668 -6.185 46.832 1.00 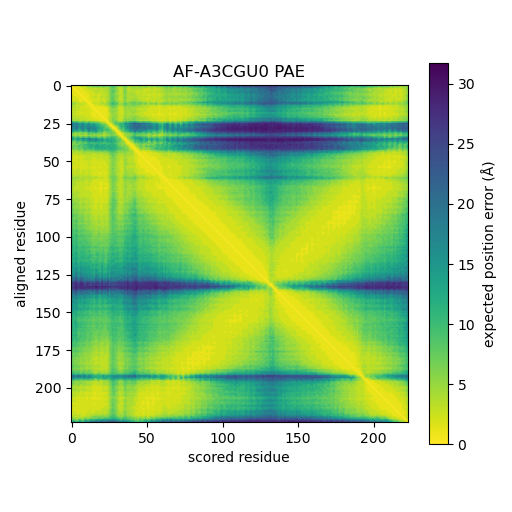93.50 124 LEU A CA 1
ATOM 984 C C . LEU A 1 124 ? -35.657 -7.246 47.341 1.00 93.50 124 LEU A C 1
ATOM 986 O O . LEU A 1 124 ? -36.564 -6.938 48.120 1.00 93.50 124 LEU A O 1
ATOM 990 N N . GLU A 1 125 ? -35.473 -8.506 46.949 1.00 93.31 125 GLU A N 1
ATOM 991 C CA . GLU A 1 125 ? -36.292 -9.626 47.430 1.00 93.31 125 GLU A CA 1
ATOM 992 C C . GLU A 1 125 ? -36.116 -9.859 48.938 1.00 93.31 125 GLU A C 1
ATOM 994 O O . GLU A 1 125 ? -37.106 -10.012 49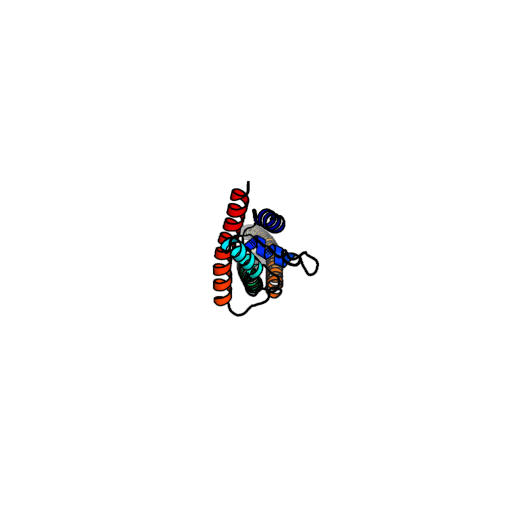.660 1.00 93.31 125 GLU A O 1
ATOM 999 N N . LYS A 1 126 ? -34.875 -9.811 49.443 1.00 91.69 126 LYS A N 1
ATOM 1000 C CA . LYS A 1 126 ? -34.580 -9.919 50.884 1.00 91.69 126 LYS A CA 1
ATOM 1001 C C . LYS A 1 126 ? -35.171 -8.762 51.686 1.00 91.69 126 LYS A C 1
ATOM 1003 O O . LYS A 1 126 ? -35.764 -9.009 52.730 1.00 91.69 126 LYS A O 1
ATOM 1008 N N . ILE A 1 127 ? -35.046 -7.529 51.194 1.00 91.50 127 ILE A N 1
ATOM 1009 C CA . ILE A 1 127 ? -35.648 -6.326 51.792 1.00 91.50 127 ILE A CA 1
ATOM 1010 C C . ILE A 1 127 ? -37.160 -6.503 51.915 1.00 91.50 127 ILE A C 1
ATOM 1012 O O . ILE A 1 127 ? -37.728 -6.292 52.984 1.00 91.50 127 ILE A O 1
ATOM 1016 N N . THR A 1 128 ? -37.806 -6.963 50.841 1.00 89.62 128 THR A N 1
ATOM 1017 C CA . THR A 1 128 ? -39.255 -7.198 50.814 1.00 89.62 128 THR A CA 1
ATOM 1018 C C . THR A 1 128 ? -39.681 -8.240 51.853 1.00 89.62 128 THR A C 1
ATOM 1020 O O . THR A 1 128 ? -40.713 -8.074 52.500 1.00 89.62 128 THR A O 1
ATOM 1023 N N . ALA A 1 129 ? -38.884 -9.295 52.048 1.00 87.50 129 ALA A N 1
ATOM 1024 C CA . ALA A 1 129 ? -39.144 -10.313 53.063 1.00 87.50 129 ALA A CA 1
ATOM 1025 C C . ALA A 1 129 ? -38.900 -9.804 54.499 1.00 87.50 129 ALA A C 1
ATOM 1027 O O . ALA A 1 129 ? -39.724 -10.043 55.380 1.00 87.50 129 ALA A O 1
ATOM 1028 N N . ALA A 1 130 ? -37.801 -9.081 54.735 1.00 84.81 130 ALA A N 1
ATOM 1029 C CA . ALA A 1 130 ? -37.405 -8.573 56.053 1.00 84.81 130 ALA A CA 1
ATOM 1030 C C . ALA A 1 130 ? -38.274 -7.404 56.548 1.00 84.81 130 ALA A C 1
ATOM 1032 O O . ALA A 1 130 ? -38.420 -7.206 57.755 1.00 84.81 130 ALA A O 1
ATOM 1033 N N . ALA A 1 131 ? -38.909 -6.658 55.638 1.00 78.69 131 ALA A N 1
ATOM 1034 C CA . ALA A 1 131 ? -39.835 -5.576 55.973 1.00 78.69 131 ALA A CA 1
ATOM 1035 C C . ALA A 1 131 ? -41.027 -6.031 56.841 1.00 78.69 131 ALA A C 1
ATOM 1037 O O . ALA A 1 131 ? -41.645 -5.203 57.509 1.00 78.69 131 ALA A O 1
ATOM 1038 N N . ALA A 1 132 ? -41.335 -7.334 56.868 1.00 74.25 132 ALA A N 1
ATOM 1039 C CA . ALA A 1 132 ? -42.338 -7.909 57.762 1.00 74.25 132 ALA A CA 1
ATOM 1040 C C . ALA A 1 132 ? -41.877 -8.003 59.235 1.00 74.25 132 ALA A C 1
ATOM 1042 O O . ALA A 1 132 ? -42.724 -7.940 60.125 1.00 74.25 132 ALA A O 1
ATOM 1043 N N . ASP A 1 133 ? -40.565 -8.112 59.486 1.00 73.25 133 ASP A N 1
ATOM 1044 C CA . ASP A 1 133 ? -39.960 -8.336 60.813 1.00 73.25 133 ASP A CA 1
ATOM 1045 C C . ASP A 1 133 ? -39.301 -7.075 61.421 1.00 73.25 133 ASP A C 1
ATOM 1047 O O . ASP A 1 133 ? -39.078 -7.023 62.631 1.00 73.25 133 ASP A O 1
ATOM 1051 N N . GLY A 1 134 ? -39.055 -6.024 60.625 1.00 67.25 134 GLY A N 1
ATOM 1052 C CA . GLY A 1 134 ? -38.829 -4.654 61.118 1.00 67.25 134 GLY A CA 1
ATOM 1053 C C . GLY A 1 134 ? -37.384 -4.137 61.200 1.00 67.25 134 GLY A C 1
ATOM 1054 O O . GLY A 1 134 ? -37.207 -2.994 61.620 1.00 67.25 134 GLY A O 1
ATOM 1055 N N . ASP A 1 135 ? -36.368 -4.895 60.774 1.00 76.25 135 ASP A N 1
ATOM 1056 C CA . ASP A 1 135 ? -34.973 -4.418 60.690 1.00 76.25 135 ASP A CA 1
ATOM 1057 C C . ASP A 1 135 ? -34.390 -4.641 59.284 1.00 76.25 135 ASP A C 1
ATOM 1059 O O . ASP A 1 135 ? -34.107 -5.769 58.882 1.00 76.25 135 ASP A O 1
ATOM 1063 N N . VAL A 1 136 ? -34.264 -3.556 58.511 1.00 88.00 136 VAL A N 1
ATOM 1064 C CA . VAL A 1 136 ? -33.908 -3.593 57.077 1.00 88.00 136 VAL A CA 1
ATOM 1065 C C . VAL A 1 136 ? -32.733 -2.666 56.734 1.00 88.00 136 VAL A C 1
ATOM 1067 O O . VAL A 1 136 ? -32.194 -2.732 55.633 1.00 88.00 136 VAL A O 1
ATOM 1070 N N . ALA A 1 137 ? -32.266 -1.847 57.682 1.00 86.88 137 ALA A N 1
ATOM 1071 C CA . ALA A 1 137 ? -31.298 -0.777 57.422 1.00 86.88 137 ALA A CA 1
ATOM 1072 C C . ALA A 1 137 ? -29.961 -1.286 56.848 1.00 86.88 137 ALA A C 1
ATOM 1074 O O . ALA A 1 137 ? -29.363 -0.640 55.991 1.00 86.88 137 ALA A O 1
ATOM 1075 N N . SER A 1 138 ? -29.501 -2.467 57.282 1.00 88.62 138 SER A N 1
ATOM 1076 C CA . SER A 1 138 ? -28.285 -3.088 56.734 1.00 88.62 138 SER A CA 1
ATOM 1077 C C . SER A 1 138 ? -28.452 -3.500 55.268 1.00 88.62 138 SER A C 1
ATOM 1079 O O . SER A 1 138 ? -27.527 -3.339 54.480 1.00 88.62 138 SER A O 1
ATOM 1081 N N . LEU A 1 139 ? -29.628 -4.012 54.892 1.00 89.81 139 LEU A N 1
ATOM 1082 C CA . LEU A 1 139 ? -29.913 -4.432 53.519 1.00 89.81 139 LEU A CA 1
ATOM 1083 C C . LEU A 1 139 ? -30.107 -3.229 52.589 1.00 89.81 139 LEU A C 1
ATOM 1085 O O . LEU A 1 139 ? -29.725 -3.294 51.426 1.00 89.81 139 LEU A O 1
ATOM 1089 N N . GLU A 1 140 ? -30.677 -2.132 53.093 1.00 90.38 140 GLU A N 1
ATOM 1090 C CA . GLU A 1 140 ? -30.791 -0.872 52.347 1.00 90.38 140 GLU A CA 1
ATOM 1091 C C . GLU A 1 140 ? -29.413 -0.277 52.026 1.00 90.38 140 GLU A C 1
ATOM 1093 O O . GLU A 1 140 ? -29.205 0.227 50.922 1.00 90.38 140 GLU A O 1
ATOM 1098 N N . LEU A 1 141 ? -28.455 -0.383 52.955 1.00 92.81 141 LEU A N 1
ATOM 1099 C CA . LEU A 1 141 ? -27.073 0.025 52.704 1.00 92.81 141 LEU A CA 1
ATOM 1100 C C . LEU A 1 141 ? -26.417 -0.845 51.618 1.00 92.81 141 LEU A C 1
ATOM 1102 O O . LEU A 1 141 ? -25.878 -0.302 50.656 1.00 92.81 141 LEU A O 1
ATOM 1106 N N . GLU A 1 142 ? -26.521 -2.175 51.725 1.00 92.75 142 GLU A N 1
ATOM 1107 C CA . GLU A 1 142 ? -26.009 -3.107 50.703 1.00 92.75 142 GLU A CA 1
ATOM 1108 C C . GLU A 1 142 ? -26.650 -2.864 49.325 1.00 92.75 142 GLU A C 1
ATOM 1110 O O . GLU A 1 142 ? -25.984 -2.968 48.294 1.00 92.75 142 GLU A O 1
ATOM 1115 N N . LEU A 1 143 ? -27.942 -2.516 49.289 1.00 93.94 143 LEU A N 1
ATOM 1116 C CA . LEU A 1 143 ? -28.639 -2.170 48.052 1.00 93.94 143 LEU A CA 1
ATOM 1117 C C . LEU A 1 143 ? -28.053 -0.906 47.414 1.00 93.94 143 LEU A C 1
ATOM 1119 O O . LEU A 1 143 ? -27.803 -0.909 46.210 1.00 93.94 143 LEU A O 1
ATOM 1123 N N . SER A 1 144 ? -27.802 0.141 48.203 1.00 93.94 144 SER A N 1
ATOM 1124 C CA . SER A 1 144 ? -27.182 1.376 47.710 1.00 93.94 144 SER A CA 1
ATOM 1125 C C . SER A 1 144 ? -25.792 1.113 47.119 1.00 93.94 144 SER A C 1
ATOM 1127 O O . SER A 1 144 ? -25.472 1.624 46.047 1.00 93.94 144 SER A O 1
ATOM 1129 N N . GLU A 1 145 ? -24.974 0.279 47.769 1.00 94.06 145 GLU A N 1
ATOM 1130 C CA . GLU A 1 145 ? -23.656 -0.119 47.250 1.00 94.06 145 GLU A CA 1
ATOM 1131 C C . GLU A 1 145 ? -23.772 -0.915 45.937 1.00 94.06 145 GLU A C 1
ATOM 1133 O O . GLU A 1 145 ? -23.001 -0.702 44.995 1.00 94.06 145 GLU A O 1
ATOM 1138 N N . ALA A 1 146 ? -24.761 -1.810 45.833 1.00 94.38 146 ALA A N 1
ATOM 1139 C CA . ALA A 1 146 ? -25.031 -2.563 44.610 1.00 94.38 146 ALA A CA 1
ATOM 1140 C C . ALA A 1 146 ? -25.508 -1.660 43.456 1.00 94.38 146 ALA A C 1
ATOM 1142 O O . ALA A 1 146 ? -25.118 -1.877 42.306 1.00 94.38 146 ALA A O 1
ATOM 1143 N N . GLU A 1 147 ? -26.318 -0.639 43.743 1.00 95.00 147 GLU A N 1
ATOM 1144 C CA . GLU A 1 147 ? -26.756 0.364 42.765 1.00 95.00 147 GLU A CA 1
ATOM 1145 C C . GLU A 1 147 ? -25.586 1.201 42.236 1.00 95.00 147 GLU A C 1
ATOM 1147 O O . GLU A 1 147 ? -25.464 1.386 41.021 1.00 95.00 147 GLU A O 1
AT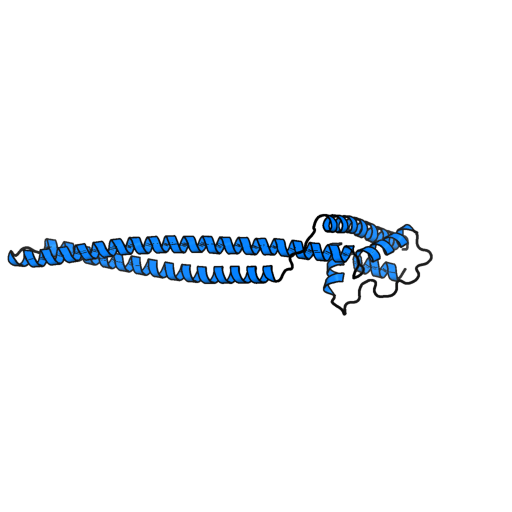OM 1152 N N . GLU A 1 148 ? -24.690 1.654 43.117 1.00 95.69 148 GLU A N 1
ATOM 1153 C CA . GLU A 1 148 ? -23.465 2.357 42.719 1.00 95.69 148 GLU A CA 1
ATOM 1154 C C . GLU A 1 148 ? -22.553 1.463 41.867 1.00 95.69 148 GLU A C 1
ATOM 1156 O O . GLU A 1 148 ? -22.033 1.902 40.835 1.00 95.69 148 GLU A O 1
ATOM 1161 N N . SER A 1 149 ? -22.405 0.189 42.245 1.00 94.12 149 SER A N 1
ATOM 1162 C CA . SER A 1 149 ? -21.632 -0.794 41.481 1.00 94.12 149 SER A CA 1
ATOM 1163 C C . SER A 1 149 ? -22.218 -1.039 40.085 1.00 94.12 149 SER A C 1
ATOM 1165 O O . SER A 1 149 ? -21.474 -1.036 39.101 1.00 94.12 149 SER A O 1
ATOM 1167 N N . GLU A 1 150 ? -23.543 -1.186 39.957 1.00 96.88 150 GLU A N 1
ATOM 1168 C CA . GLU A 1 150 ? -24.210 -1.319 38.653 1.00 96.88 150 GLU A CA 1
ATOM 1169 C C . GLU A 1 150 ? -24.015 -0.064 37.792 1.00 96.88 150 GLU A C 1
ATOM 1171 O O . GLU A 1 150 ? -23.736 -0.172 36.594 1.00 96.88 150 GLU A O 1
ATOM 1176 N N . ALA A 1 151 ? -24.138 1.128 38.382 1.00 96.75 151 ALA A N 1
ATOM 1177 C CA . ALA A 1 151 ? -23.957 2.391 37.671 1.00 96.75 151 ALA A CA 1
ATOM 1178 C C . ALA A 1 151 ? -22.519 2.553 37.148 1.00 96.75 151 ALA A C 1
ATOM 1180 O O . ALA A 1 151 ? -22.327 2.955 35.996 1.00 96.75 151 ALA A O 1
ATOM 1181 N N . ALA A 1 152 ? -21.515 2.181 37.948 1.00 97.19 152 ALA A N 1
ATOM 1182 C CA . ALA A 1 152 ? -20.118 2.121 37.514 1.00 97.19 152 ALA A CA 1
ATOM 1183 C C . ALA A 1 152 ? -19.924 1.090 36.383 1.00 97.19 152 ALA A C 1
ATOM 1185 O O . ALA A 1 152 ? -19.330 1.417 35.354 1.00 97.19 152 ALA A O 1
ATOM 1186 N N . LEU A 1 153 ? -20.531 -0.095 36.542 1.00 97.75 153 LEU A N 1
ATOM 1187 C CA . LEU A 1 153 ? -20.817 -1.123 35.527 1.00 97.75 153 LEU A CA 1
ATOM 1188 C C . LEU A 1 153 ? -21.165 -0.550 34.150 1.00 97.75 153 LEU A C 1
ATOM 1190 O O . LEU A 1 153 ? -20.508 -0.764 33.127 1.00 97.75 153 LEU A O 1
ATOM 1194 N N . LEU A 1 154 ? -22.268 0.188 34.149 1.00 97.56 154 LEU A N 1
ATOM 1195 C CA . LEU A 1 154 ? -22.860 0.779 32.960 1.00 97.56 154 LEU A CA 1
ATOM 1196 C C . LEU A 1 154 ? -21.965 1.849 32.342 1.00 97.56 154 LEU A C 1
ATOM 1198 O O . LEU A 1 154 ? -21.834 1.891 31.119 1.00 97.56 154 LEU A O 1
ATOM 1202 N N . ALA A 1 155 ? -21.342 2.697 33.159 1.00 97.81 155 ALA A N 1
ATOM 1203 C CA . ALA A 1 155 ? -20.427 3.720 32.667 1.00 97.81 155 ALA A CA 1
ATOM 1204 C C . ALA A 1 155 ? -19.194 3.096 31.989 1.00 97.81 155 ALA A C 1
ATOM 1206 O O . ALA A 1 155 ? -18.820 3.516 30.893 1.00 97.81 155 ALA A O 1
ATOM 1207 N N . GLU A 1 156 ? -18.602 2.063 32.598 1.00 97.69 156 GLU A N 1
ATOM 1208 C CA . GLU A 1 156 ? -17.487 1.305 32.017 1.00 97.69 156 GLU A CA 1
ATOM 1209 C C . GLU A 1 156 ? -17.888 0.674 30.677 1.00 97.69 156 GLU A C 1
ATOM 1211 O O . GLU A 1 156 ? -17.195 0.867 29.676 1.00 97.69 156 GLU A O 1
ATOM 1216 N N . PHE A 1 157 ? -19.043 0.002 30.629 1.00 97.69 157 PHE A N 1
ATOM 1217 C CA . PHE A 1 157 ? -19.578 -0.602 29.406 1.00 97.69 157 PHE A CA 1
ATOM 1218 C C . PHE A 1 157 ? -19.745 0.428 28.280 1.00 97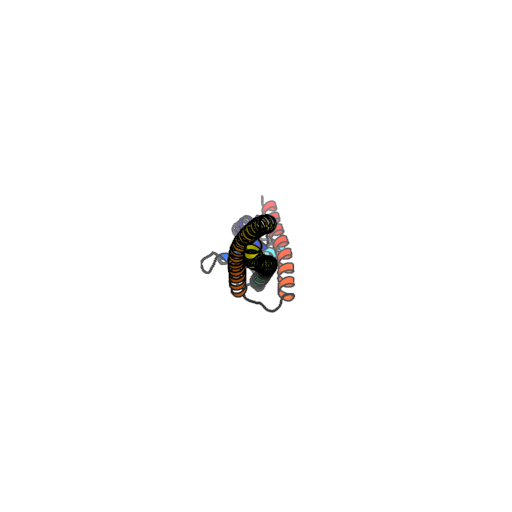.69 157 PHE A C 1
ATOM 1220 O O . PHE A 1 157 ? -19.314 0.195 27.150 1.00 97.69 157 PHE A O 1
ATOM 1227 N N . MET A 1 158 ? -20.338 1.589 28.575 1.00 97.00 158 MET A N 1
ATOM 1228 C CA . MET A 1 158 ? -20.558 2.638 27.574 1.00 97.00 158 MET A CA 1
ATOM 1229 C C . MET A 1 158 ? -19.243 3.214 27.039 1.00 97.00 158 MET A C 1
ATOM 1231 O O . MET A 1 158 ? -19.130 3.455 25.835 1.00 97.00 158 MET A O 1
ATOM 1235 N N . ASN A 1 159 ? -18.240 3.390 27.901 1.00 96.44 159 ASN A N 1
ATOM 1236 C CA . ASN A 1 159 ? -16.911 3.845 27.491 1.00 96.44 159 ASN A CA 1
ATOM 1237 C C . ASN A 1 159 ? -16.213 2.814 26.590 1.00 96.44 159 ASN A C 1
ATOM 1239 O O . ASN A 1 159 ? -15.668 3.169 25.544 1.00 96.44 159 ASN A O 1
ATOM 1243 N N . GLN A 1 160 ? -16.271 1.530 26.952 1.00 96.75 160 GLN A N 1
ATOM 1244 C CA . GLN A 1 160 ? -15.715 0.450 26.130 1.00 96.75 160 GLN A CA 1
ATOM 1245 C C . GLN A 1 160 ? -16.419 0.359 24.771 1.00 96.75 160 GLN A C 1
ATOM 1247 O O . GLN A 1 160 ? -15.755 0.236 23.742 1.00 96.75 160 GLN A O 1
ATOM 1252 N N . TRP A 1 161 ? -17.745 0.513 24.739 1.00 95.00 161 TRP A N 1
ATOM 1253 C CA . TRP A 1 161 ? -18.513 0.524 23.495 1.00 95.00 161 TRP A CA 1
ATOM 1254 C C . TRP A 1 161 ? -18.113 1.678 22.566 1.00 95.00 161 TRP A C 1
ATOM 1256 O O . TRP A 1 161 ? -17.972 1.490 21.358 1.00 95.00 161 TRP A O 1
ATOM 1266 N N . GLN A 1 162 ? -17.864 2.873 23.112 1.00 95.50 162 GLN A N 1
ATOM 1267 C CA . GLN A 1 162 ? -17.324 3.985 22.322 1.00 95.50 162 GLN A CA 1
ATOM 1268 C C . GLN A 1 162 ? -15.945 3.665 21.730 1.00 95.50 162 GLN A C 1
ATOM 1270 O O . GLN A 1 162 ? -15.687 4.009 20.574 1.00 95.50 162 GLN A O 1
ATOM 1275 N N . SER A 1 163 ? -15.086 2.965 22.477 1.00 94.94 163 SER A N 1
ATOM 1276 C CA . SER A 1 163 ? -13.792 2.499 21.969 1.00 94.94 163 SER A CA 1
ATOM 1277 C C . SER A 1 163 ? -13.957 1.518 20.807 1.00 94.94 163 SER A C 1
ATOM 1279 O O . SER A 1 163 ? -13.320 1.691 19.770 1.00 94.94 163 SER A O 1
ATOM 1281 N N . VAL A 1 164 ? -14.868 0.544 20.923 1.00 95.62 164 VAL A N 1
ATOM 1282 C CA . VAL A 1 164 ? -15.187 -0.409 19.842 1.00 95.62 164 VAL A CA 1
ATOM 1283 C C . VAL A 1 164 ? -15.601 0.327 18.565 1.00 95.62 164 VAL A C 1
ATOM 1285 O O . VAL A 1 164 ? -15.097 0.035 17.479 1.00 95.62 164 VAL A O 1
ATOM 1288 N N . LEU A 1 165 ? -16.482 1.325 18.679 1.00 95.19 165 LEU A N 1
ATOM 1289 C CA . LEU A 1 165 ? -16.919 2.129 17.534 1.00 95.19 165 LEU A CA 1
ATOM 1290 C C . LEU A 1 165 ? -15.755 2.886 16.877 1.00 95.19 165 LEU A C 1
ATOM 1292 O O . LEU A 1 165 ? -15.690 2.967 15.647 1.00 95.19 165 LEU A O 1
ATOM 1296 N N . ALA A 1 166 ? -14.828 3.420 17.676 1.00 95.50 166 ALA A N 1
ATOM 1297 C CA . ALA A 1 166 ? -13.637 4.089 17.163 1.00 95.50 166 ALA A CA 1
ATOM 1298 C C . ALA A 1 166 ? -12.736 3.115 16.385 1.00 95.50 166 ALA A C 1
ATOM 1300 O O . ALA A 1 166 ? -12.372 3.400 15.241 1.00 95.50 166 ALA A O 1
ATOM 1301 N N . VAL A 1 167 ? -12.443 1.938 16.946 1.00 96.38 167 VAL A N 1
ATOM 1302 C CA . VAL A 1 167 ? -11.611 0.920 16.281 1.00 96.38 167 VAL A CA 1
ATOM 1303 C C . VAL A 1 167 ? -12.284 0.397 15.008 1.00 96.38 167 VAL A C 1
ATOM 1305 O O . VAL A 1 167 ? -11.630 0.285 13.972 1.00 96.38 167 VAL A O 1
ATOM 1308 N N . HIS A 1 168 ? -13.604 0.190 15.005 1.00 94.19 168 HIS A N 1
ATOM 1309 C CA . HIS A 1 168 ? -14.337 -0.181 13.789 1.00 94.19 168 HIS A CA 1
ATOM 1310 C C . HIS A 1 168 ? -14.230 0.860 12.673 1.00 94.19 168 HIS A C 1
ATOM 1312 O O . HIS A 1 168 ? -14.146 0.497 11.496 1.00 94.19 168 HIS A O 1
ATOM 1318 N N . LYS A 1 169 ? -14.201 2.152 13.010 1.00 95.50 169 LYS A N 1
ATOM 1319 C CA . LYS A 1 169 ? -13.963 3.203 12.016 1.00 95.50 169 LYS A CA 1
ATOM 1320 C C . LYS A 1 169 ? -12.559 3.082 11.418 1.00 95.50 169 LYS A C 1
ATOM 1322 O O . LYS A 1 169 ? -12.419 3.150 10.198 1.00 95.50 169 LYS A O 1
ATOM 1327 N N . HIS A 1 170 ? -11.539 2.865 12.250 1.00 95.81 170 HIS A N 1
ATOM 1328 C CA . HIS A 1 170 ? -10.167 2.639 11.782 1.00 95.81 170 HIS A CA 1
ATOM 1329 C C . HIS A 1 170 ? -10.063 1.402 10.889 1.00 95.81 170 HIS A C 1
ATOM 1331 O O . HIS A 1 170 ? -9.424 1.460 9.839 1.00 95.81 170 HIS A O 1
ATOM 1337 N N . ARG A 1 171 ? -10.778 0.329 11.240 1.00 97.00 171 ARG A N 1
ATOM 1338 C CA . ARG A 1 171 ? -10.878 -0.888 10.433 1.00 97.00 171 ARG A CA 1
ATOM 1339 C C . ARG A 1 171 ? -11.389 -0.602 9.024 1.00 97.00 171 ARG A C 1
ATOM 1341 O O . ARG A 1 171 ? -10.802 -1.073 8.058 1.00 97.00 171 ARG A O 1
ATOM 1348 N N . GLY A 1 172 ? -12.465 0.178 8.898 1.00 96.88 172 GLY A N 1
ATOM 1349 C CA . GLY A 1 172 ? -13.010 0.559 7.591 1.00 96.88 172 GLY A CA 1
ATOM 1350 C C . GLY A 1 172 ? -11.996 1.326 6.736 1.00 96.88 172 GLY A C 1
ATOM 1351 O O . GLY A 1 172 ? -11.810 1.012 5.567 1.00 96.88 172 GLY A O 1
ATOM 1352 N N . VAL A 1 173 ? -11.277 2.278 7.337 1.00 97.56 173 VAL A N 1
ATOM 1353 C CA . VAL A 1 173 ? -10.233 3.051 6.639 1.00 97.56 173 VAL A CA 1
ATOM 1354 C C . VAL A 1 173 ? -9.054 2.171 6.210 1.00 97.56 173 VAL A C 1
ATOM 1356 O O . VAL A 1 173 ? -8.520 2.358 5.119 1.00 97.56 173 VAL A O 1
ATOM 1359 N N . ALA A 1 174 ? -8.625 1.225 7.046 1.00 97.88 174 ALA A N 1
ATOM 1360 C CA . ALA A 1 174 ? -7.553 0.292 6.697 1.00 97.88 174 ALA A CA 1
ATOM 1361 C C . ALA A 1 174 ? -7.962 -0.663 5.568 1.00 97.88 174 ALA A C 1
ATOM 1363 O O . ALA A 1 174 ? -7.182 -0.873 4.646 1.00 97.88 174 ALA A O 1
ATOM 1364 N N . LYS A 1 175 ? -9.201 -1.171 5.590 1.00 97.88 175 LYS A N 1
ATOM 1365 C CA . LYS A 1 175 ? -9.731 -2.015 4.510 1.00 97.88 175 LYS A CA 1
ATOM 1366 C C . LYS A 1 175 ? -9.786 -1.286 3.176 1.00 97.88 175 LYS A C 1
ATOM 1368 O O . LYS A 1 175 ? -9.294 -1.828 2.199 1.00 97.88 175 LYS A O 1
ATOM 1373 N N . ASN A 1 176 ? -10.297 -0.056 3.156 1.00 98.06 176 ASN A N 1
ATOM 1374 C CA . ASN A 1 176 ? -10.332 0.736 1.927 1.00 98.06 176 ASN A CA 1
ATOM 1375 C C . ASN A 1 176 ? -8.920 0.969 1.371 1.00 98.06 176 ASN A C 1
ATOM 1377 O O . ASN A 1 176 ? -8.700 0.760 0.188 1.00 98.06 176 ASN A O 1
ATOM 1381 N N . ARG A 1 177 ? -7.945 1.319 2.225 1.00 97.62 177 ARG A N 1
ATOM 1382 C CA . ARG A 1 177 ? -6.543 1.461 1.792 1.00 97.62 177 ARG A CA 1
ATOM 1383 C C . ARG A 1 177 ? -5.988 0.163 1.209 1.00 97.62 177 ARG A C 1
ATOM 1385 O O . ARG A 1 177 ? -5.368 0.194 0.159 1.00 97.62 177 ARG A O 1
ATOM 1392 N N . PHE A 1 178 ? -6.220 -0.973 1.865 1.00 98.38 178 PHE A N 1
ATOM 1393 C CA . PHE A 1 178 ? -5.816 -2.274 1.332 1.00 98.38 178 PHE A CA 1
ATOM 1394 C C . PHE A 1 178 ? -6.458 -2.558 -0.038 1.00 98.38 178 PHE A C 1
ATOM 1396 O O . PHE A 1 178 ? -5.769 -2.984 -0.961 1.00 98.38 178 PHE A O 1
ATOM 1403 N N . GLU A 1 179 ? -7.756 -2.293 -0.188 1.00 98.31 179 GLU A N 1
ATOM 1404 C CA . GLU A 1 179 ? -8.474 -2.460 -1.455 1.00 98.31 179 GLU A CA 1
ATOM 1405 C C . GLU A 1 179 ? -7.908 -1.550 -2.557 1.00 98.31 179 GLU A C 1
ATOM 1407 O O . GLU A 1 179 ? -7.690 -2.026 -3.672 1.00 98.31 179 GLU A O 1
ATOM 1412 N N . ASP A 1 180 ? -7.592 -0.291 -2.244 1.00 98.31 180 ASP A N 1
ATOM 1413 C CA . ASP A 1 180 ? -6.959 0.653 -3.174 1.00 98.31 180 ASP A CA 1
ATOM 1414 C C . ASP A 1 180 ? -5.589 0.136 -3.651 1.00 98.31 180 ASP A C 1
ATOM 1416 O O . ASP A 1 180 ? -5.313 0.118 -4.854 1.00 98.31 180 ASP A O 1
ATOM 1420 N N . GLU A 1 181 ? -4.744 -0.355 -2.735 1.00 98.31 181 GLU A N 1
ATOM 1421 C CA . GLU A 1 181 ? -3.430 -0.911 -3.090 1.00 98.31 181 GLU A CA 1
ATOM 1422 C C . GLU A 1 181 ? -3.548 -2.203 -3.921 1.00 98.31 181 GLU A C 1
ATOM 1424 O O . GLU A 1 181 ? -2.720 -2.445 -4.805 1.00 98.31 181 GLU A O 1
ATOM 1429 N N . VAL A 1 182 ? -4.579 -3.026 -3.685 1.00 98.25 182 VAL A N 1
ATOM 1430 C CA . VAL A 1 182 ? -4.875 -4.213 -4.508 1.00 98.25 182 VAL A CA 1
ATOM 1431 C C . VAL A 1 182 ? -5.314 -3.804 -5.910 1.00 98.25 182 VAL A C 1
ATOM 1433 O O . VAL A 1 182 ? -4.849 -4.392 -6.886 1.00 98.25 182 VAL A O 1
ATOM 1436 N N . VAL A 1 183 ? -6.179 -2.796 -6.041 1.00 98.31 183 VAL A N 1
ATOM 1437 C CA . VAL A 1 183 ? -6.589 -2.269 -7.351 1.00 98.31 183 VAL A CA 1
ATOM 1438 C C . VAL A 1 183 ? -5.379 -1.733 -8.115 1.00 98.31 183 VAL A C 1
ATOM 1440 O O . VAL A 1 183 ? -5.218 -2.054 -9.293 1.00 98.31 183 VAL A O 1
ATOM 1443 N N . ALA A 1 184 ? -4.496 -0.988 -7.445 1.00 97.75 184 ALA A N 1
ATOM 1444 C CA . ALA A 1 184 ? -3.248 -0.512 -8.033 1.00 97.75 184 ALA A CA 1
ATOM 1445 C C . ALA A 1 184 ? -2.334 -1.670 -8.472 1.00 97.75 184 ALA A C 1
ATOM 1447 O O . ALA A 1 184 ? -1.801 -1.636 -9.578 1.00 97.75 184 ALA A O 1
ATOM 1448 N N . LEU A 1 185 ? -2.215 -2.738 -7.674 1.00 98.00 185 LEU A N 1
ATOM 1449 C CA . LEU A 1 185 ? -1.456 -3.934 -8.058 1.00 98.00 185 LEU A CA 1
ATOM 1450 C C . LEU A 1 185 ? -2.038 -4.620 -9.301 1.00 98.00 185 LEU A C 1
ATOM 1452 O O . LEU A 1 185 ? -1.292 -5.039 -10.181 1.00 98.00 185 LEU A O 1
ATOM 1456 N N . MET A 1 186 ? -3.365 -4.732 -9.385 1.00 97.19 186 MET A N 1
ATOM 1457 C CA . MET A 1 186 ? -4.053 -5.360 -10.519 1.00 97.19 186 MET A CA 1
ATOM 1458 C C . MET A 1 186 ? -3.920 -4.558 -11.820 1.00 97.19 186 MET A C 1
ATOM 1460 O O . MET A 1 186 ? -4.093 -5.124 -12.899 1.00 97.19 186 MET A O 1
ATOM 1464 N N . ALA A 1 187 ? -3.617 -3.260 -11.730 1.00 97.19 187 ALA A N 1
ATOM 1465 C CA . ALA A 1 187 ? -3.343 -2.418 -12.889 1.00 97.19 187 ALA A CA 1
ATOM 1466 C C . ALA A 1 187 ? -1.942 -2.657 -13.481 1.00 97.19 187 ALA A C 1
ATOM 1468 O O . ALA A 1 187 ? -1.722 -2.336 -14.649 1.00 97.19 187 ALA A O 1
ATOM 1469 N N . ILE A 1 188 ? -1.010 -3.232 -12.710 1.00 95.94 188 ILE A N 1
ATOM 1470 C CA . ILE A 1 188 ? 0.358 -3.503 -13.159 1.00 95.94 188 ILE A CA 1
ATOM 1471 C C . ILE A 1 188 ? 0.421 -4.908 -13.785 1.00 95.94 188 ILE A C 1
ATOM 1473 O O . ILE A 1 188 ? 0.130 -5.900 -13.104 1.00 95.94 188 ILE A O 1
ATOM 1477 N N . PRO A 1 189 ? 0.814 -5.038 -15.066 1.00 94.19 189 PRO A N 1
ATOM 1478 C CA . PRO A 1 189 ? 0.897 -6.331 -15.735 1.00 94.19 189 PRO A CA 1
ATOM 1479 C C . PRO A 1 189 ? 1.847 -7.305 -15.033 1.00 94.19 189 PRO A C 1
ATOM 1481 O O . PRO A 1 189 ? 2.936 -6.941 -14.597 1.00 94.19 189 PRO A O 1
ATOM 1484 N N . GLN A 1 190 ? 1.464 -8.581 -14.984 1.00 92.62 190 GLN A N 1
ATOM 1485 C CA . GLN A 1 190 ? 2.378 -9.649 -14.590 1.00 92.62 190 GLN A CA 1
ATOM 1486 C C . GLN A 1 190 ? 3.144 -10.141 -15.822 1.00 92.62 190 GLN A C 1
ATOM 1488 O O . GLN A 1 190 ? 2.545 -10.691 -16.748 1.00 92.62 190 GLN A O 1
ATOM 1493 N N . LEU A 1 191 ? 4.462 -9.949 -15.828 1.00 90.62 191 LEU A N 1
ATOM 1494 C CA . LEU A 1 191 ? 5.319 -10.283 -16.965 1.00 90.62 191 LEU A CA 1
ATOM 1495 C C . LEU A 1 191 ? 6.100 -11.590 -16.730 1.00 90.62 191 LEU A C 1
ATOM 1497 O O . LEU A 1 191 ? 6.618 -11.798 -15.631 1.00 90.62 191 LEU A O 1
ATOM 1501 N N . PRO A 1 192 ? 6.199 -12.482 -17.737 1.00 84.19 192 PRO A N 1
ATOM 1502 C CA . PRO A 1 192 ? 7.025 -13.686 -17.670 1.00 84.19 192 PRO A CA 1
ATOM 1503 C C . PRO A 1 192 ? 8.505 -13.388 -17.966 1.00 84.19 192 PRO A C 1
ATOM 1505 O O . PRO A 1 192 ? 8.819 -12.392 -18.616 1.00 84.19 192 PRO A O 1
ATOM 1508 N N . GLY A 1 193 ? 9.394 -14.299 -17.541 1.00 71.44 193 GLY A N 1
ATOM 1509 C CA . GLY A 1 193 ? 10.850 -14.208 -17.744 1.00 71.44 193 GLY A CA 1
ATOM 1510 C C . GLY A 1 193 ? 11.480 -13.089 -16.910 1.00 71.44 193 GLY A C 1
ATOM 1511 O O . GLY A 1 193 ? 10.834 -12.086 -16.670 1.00 71.44 193 GLY A O 1
ATOM 1512 N N . HIS A 1 194 ? 12.696 -13.268 -16.398 1.00 76.44 194 HIS A N 1
ATOM 1513 C CA . HIS A 1 194 ? 13.368 -12.227 -15.597 1.00 76.44 194 HIS A CA 1
ATOM 1514 C C . HIS A 1 194 ? 14.880 -12.237 -15.828 1.00 76.44 194 HIS A C 1
ATOM 1516 O O . HIS A 1 194 ? 15.471 -11.209 -16.117 1.00 76.44 194 HIS A O 1
ATOM 1522 N N . SER A 1 195 ? 15.499 -13.422 -15.830 1.00 80.00 195 SER A N 1
ATOM 1523 C CA . SER A 1 195 ? 16.956 -13.545 -15.942 1.00 80.00 195 SER A CA 1
ATOM 1524 C C . SER A 1 195 ? 17.540 -13.024 -17.258 1.00 80.00 195 SER A C 1
ATOM 1526 O O . SER A 1 195 ? 18.614 -12.442 -17.250 1.00 80.00 195 SER A O 1
ATOM 1528 N N . GLU A 1 196 ? 16.871 -13.245 -18.395 1.00 85.38 196 GLU A N 1
ATOM 1529 C CA . GLU A 1 196 ? 17.390 -12.806 -19.702 1.00 85.38 196 GLU A CA 1
ATOM 1530 C C . GLU A 1 196 ? 17.335 -11.282 -19.860 1.00 85.38 196 GLU A C 1
ATOM 1532 O O . GLU A 1 196 ? 18.304 -10.688 -20.325 1.00 85.38 196 GLU A O 1
ATOM 1537 N N . ASP A 1 197 ? 16.239 -10.656 -19.418 1.00 89.25 197 ASP A N 1
ATOM 1538 C CA . ASP A 1 197 ? 16.090 -9.199 -19.447 1.00 89.25 197 ASP A CA 1
ATOM 1539 C C . ASP A 1 197 ? 17.104 -8.539 -18.503 1.00 89.25 197 ASP A C 1
ATOM 1541 O O . ASP A 1 197 ? 17.795 -7.615 -18.913 1.00 89.25 197 ASP A O 1
ATOM 1545 N N . GLN A 1 198 ? 17.274 -9.067 -17.288 1.00 88.12 198 GLN A N 1
ATOM 1546 C CA . GLN A 1 198 ? 18.225 -8.530 -16.315 1.00 88.12 198 GLN A CA 1
ATOM 1547 C C . GLN A 1 198 ? 19.676 -8.558 -16.823 1.00 88.12 198 GLN A C 1
ATOM 1549 O O . GLN A 1 198 ? 20.407 -7.586 -16.655 1.00 88.12 198 GLN A O 1
ATOM 1554 N N . HIS A 1 199 ? 20.098 -9.650 -17.471 1.00 90.19 199 HIS A N 1
ATOM 1555 C CA . HIS A 1 199 ? 21.428 -9.718 -18.085 1.00 90.19 199 HIS A CA 1
ATOM 1556 C C . HIS A 1 199 ? 21.575 -8.727 -19.241 1.00 90.19 199 HIS A C 1
ATOM 1558 O O . HIS A 1 199 ? 22.574 -8.021 -19.311 1.00 90.19 199 HIS A O 1
ATOM 1564 N N . LEU A 1 200 ? 20.574 -8.643 -20.123 1.00 91.94 200 LEU A N 1
ATOM 1565 C CA . LEU A 1 200 ? 20.606 -7.726 -21.261 1.00 91.94 200 LEU A CA 1
ATOM 1566 C C . LEU A 1 200 ? 20.659 -6.256 -20.822 1.00 91.94 200 LEU A C 1
ATOM 1568 O O . LEU A 1 200 ? 21.343 -5.457 -21.460 1.00 91.94 200 LEU A O 1
ATOM 1572 N N . VAL A 1 201 ? 19.930 -5.911 -19.760 1.00 93.69 201 VAL A N 1
ATOM 1573 C CA . VAL A 1 201 ? 19.894 -4.564 -19.183 1.00 93.69 201 VAL A CA 1
ATOM 1574 C C . VAL A 1 201 ? 21.217 -4.246 -18.489 1.00 93.69 201 VAL A C 1
ATOM 1576 O O . VAL A 1 201 ? 21.807 -3.217 -18.795 1.00 93.69 201 VAL A O 1
ATOM 1579 N N . GLY A 1 202 ? 21.744 -5.150 -17.656 1.00 92.31 202 GLY A N 1
ATOM 1580 C CA . GLY A 1 202 ? 23.037 -4.945 -16.993 1.00 92.31 202 GLY A CA 1
ATOM 1581 C C . GLY A 1 202 ? 24.204 -4.796 -17.979 1.00 92.31 202 GLY A C 1
ATOM 1582 O O . GLY A 1 202 ? 25.004 -3.874 -17.857 1.00 92.31 202 GLY A O 1
ATOM 1583 N N . ASP A 1 203 ? 24.259 -5.636 -19.019 1.00 94.19 203 ASP A N 1
ATOM 1584 C CA . ASP A 1 203 ? 25.271 -5.526 -20.083 1.00 94.19 203 ASP A CA 1
ATOM 1585 C C . ASP A 1 203 ? 25.105 -4.238 -20.917 1.00 94.19 203 ASP A C 1
ATOM 1587 O O . ASP A 1 203 ? 26.032 -3.794 -21.601 1.00 94.19 203 ASP A O 1
ATOM 1591 N N . ALA A 1 204 ? 23.904 -3.659 -20.960 1.00 94.81 204 ALA A N 1
ATOM 1592 C CA . ALA A 1 204 ? 23.655 -2.399 -21.647 1.00 94.81 204 ALA A CA 1
ATOM 1593 C C . ALA A 1 204 ? 24.038 -1.186 -20.800 1.00 94.81 204 ALA A C 1
ATOM 1595 O O . ALA A 1 204 ? 24.570 -0.234 -21.359 1.00 94.81 204 ALA A O 1
ATOM 1596 N N . GLU A 1 205 ? 23.814 -1.234 -19.490 1.00 95.94 205 GLU A N 1
ATOM 1597 C CA . GLU A 1 205 ? 24.206 -0.182 -18.551 1.00 95.94 205 GLU A CA 1
ATOM 1598 C C . GLU A 1 205 ? 25.718 0.079 -18.621 1.00 95.94 205 GLU A C 1
ATOM 1600 O O . GLU A 1 205 ? 26.129 1.199 -18.921 1.00 95.94 205 GLU A O 1
ATOM 1605 N N . GLU A 1 206 ? 26.545 -0.967 -18.501 1.00 94.75 206 GLU A N 1
ATOM 1606 C CA . GLU A 1 206 ? 28.012 -0.849 -18.602 1.00 94.75 206 GLU A CA 1
ATOM 1607 C C . GLU A 1 206 ? 28.435 -0.247 -19.955 1.00 94.75 206 GLU A C 1
ATOM 1609 O O . GLU A 1 206 ? 29.206 0.711 -20.030 1.00 94.75 206 GLU A O 1
ATOM 1614 N N . ARG A 1 207 ? 27.863 -0.757 -21.053 1.00 95.75 207 ARG A N 1
ATOM 1615 C CA . ARG A 1 207 ? 28.159 -0.265 -22.407 1.00 95.75 207 ARG A CA 1
ATOM 1616 C C . ARG A 1 207 ? 27.685 1.166 -22.643 1.00 95.75 207 ARG A C 1
ATOM 1618 O O . ARG A 1 207 ? 28.292 1.866 -23.459 1.00 95.75 207 ARG A O 1
ATOM 1625 N N . TYR A 1 208 ? 26.595 1.585 -22.006 1.00 95.44 208 TYR A N 1
ATOM 1626 C CA . TYR A 1 208 ? 26.092 2.952 -22.063 1.00 95.44 208 TYR A CA 1
ATOM 1627 C C . TYR A 1 208 ? 27.083 3.897 -21.386 1.00 95.44 208 TYR A C 1
ATOM 1629 O O . TYR A 1 208 ? 27.511 4.860 -22.022 1.00 95.44 208 TYR A O 1
ATOM 1637 N N . GLU A 1 209 ? 27.502 3.588 -20.158 1.00 93.56 209 GLU A N 1
ATOM 1638 C CA . GLU A 1 209 ? 28.446 4.407 -19.391 1.00 93.56 209 GLU A CA 1
ATOM 1639 C C . GLU A 1 209 ? 29.787 4.558 -20.121 1.00 93.56 209 GLU A C 1
ATOM 1641 O O . GLU A 1 209 ? 30.249 5.683 -20.339 1.00 93.56 209 GLU A O 1
ATOM 1646 N N . ASP A 1 210 ? 30.354 3.448 -20.605 1.00 94.75 210 ASP A N 1
ATOM 1647 C CA . ASP A 1 210 ? 31.589 3.444 -21.398 1.00 94.75 210 ASP A CA 1
ATOM 1648 C C . ASP A 1 210 ? 31.457 4.289 -22.672 1.00 94.75 210 ASP A C 1
ATOM 1650 O O . ASP A 1 210 ? 32.372 5.021 -23.062 1.00 94.75 210 ASP A O 1
ATOM 1654 N N . SER A 1 211 ? 30.304 4.199 -23.341 1.00 93.81 211 SER A N 1
ATOM 1655 C CA . SER A 1 211 ? 30.053 4.941 -24.575 1.00 93.81 211 SER A CA 1
ATOM 1656 C C . SER A 1 211 ? 29.903 6.436 -24.314 1.00 93.81 211 SER A C 1
ATOM 1658 O O . SER A 1 211 ? 30.464 7.228 -25.068 1.00 93.81 211 SER A O 1
ATOM 1660 N N . VAL A 1 212 ? 29.182 6.843 -23.264 1.00 92.50 212 VAL A N 1
ATOM 1661 C CA . VAL A 1 212 ? 29.039 8.259 -22.887 1.00 92.50 212 VAL A CA 1
ATOM 1662 C C . VAL A 1 212 ? 30.398 8.851 -22.523 1.00 92.50 212 VAL A C 1
ATOM 1664 O O . VAL A 1 212 ? 30.760 9.894 -23.073 1.00 92.50 212 VAL A O 1
ATOM 1667 N N . LEU A 1 213 ? 31.183 8.154 -21.696 1.00 93.00 213 LEU A N 1
ATOM 1668 C CA . LEU A 1 213 ? 32.521 8.591 -21.296 1.00 93.00 213 LEU A CA 1
ATOM 1669 C C . LEU A 1 213 ? 33.449 8.770 -22.505 1.00 93.00 213 LEU A C 1
ATOM 1671 O O . LEU A 1 213 ? 34.105 9.800 -22.639 1.00 93.00 213 LEU A O 1
ATOM 1675 N N . LEU A 1 214 ? 33.464 7.807 -23.432 1.00 93.56 214 LEU A N 1
ATOM 1676 C CA . LEU A 1 214 ? 34.302 7.892 -24.630 1.00 93.56 214 LEU A CA 1
ATOM 1677 C C . LEU A 1 214 ? 33.929 9.084 -25.526 1.00 93.56 214 LEU A C 1
ATOM 1679 O O . LEU A 1 214 ? 34.802 9.699 -26.147 1.00 93.56 214 LEU A O 1
ATOM 1683 N N . LEU A 1 215 ? 32.635 9.395 -25.649 1.00 91.12 215 LEU A N 1
ATOM 1684 C CA . LEU A 1 215 ? 32.186 10.540 -26.443 1.00 91.12 215 LEU A CA 1
ATOM 1685 C C . LEU A 1 215 ? 32.558 11.872 -25.790 1.00 91.12 215 LEU A C 1
ATOM 1687 O O . LEU A 1 215 ? 32.929 12.797 -26.517 1.00 91.12 215 LEU A O 1
ATOM 1691 N N . ASP A 1 216 ? 32.482 11.953 -24.464 1.00 90.88 216 ASP A N 1
ATOM 1692 C CA . ASP A 1 216 ? 32.892 13.119 -23.682 1.00 90.88 216 ASP A CA 1
ATOM 1693 C C . ASP A 1 216 ? 34.401 13.379 -23.825 1.00 90.88 216 ASP A C 1
ATOM 1695 O O . ASP A 1 216 ? 34.811 14.428 -24.332 1.00 90.88 216 ASP A O 1
ATOM 1699 N N . GLU A 1 217 ? 35.233 12.360 -23.573 1.00 91.94 217 GLU A N 1
ATOM 1700 C CA . GLU A 1 217 ? 36.691 12.430 -23.761 1.00 91.94 217 GLU A CA 1
ATOM 1701 C C . GLU A 1 217 ? 37.074 12.833 -25.194 1.00 91.94 217 GLU A C 1
ATOM 1703 O O . GLU A 1 217 ? 38.010 13.608 -25.428 1.00 91.94 217 GLU A O 1
ATOM 1708 N N . PHE A 1 218 ? 36.348 12.318 -26.192 1.00 90.56 218 PHE A N 1
ATOM 1709 C CA . PHE A 1 218 ? 36.577 12.687 -27.583 1.00 90.56 218 PHE A CA 1
ATOM 1710 C C . PHE A 1 218 ? 36.285 14.165 -27.855 1.00 90.56 218 PHE A C 1
ATOM 1712 O O . PHE A 1 218 ? 37.001 14.771 -28.656 1.00 90.56 218 PHE A O 1
ATOM 1719 N N . LEU A 1 219 ? 35.253 14.751 -27.244 1.00 88.38 219 LEU A N 1
ATOM 1720 C CA . LEU A 1 219 ? 34.947 16.173 -27.406 1.00 88.38 219 LEU A CA 1
ATOM 1721 C C . LEU A 1 219 ? 35.984 17.056 -26.715 1.00 88.38 219 LEU A C 1
ATOM 1723 O O . LEU A 1 219 ? 36.398 18.048 -27.319 1.00 88.38 219 LEU A O 1
ATOM 1727 N N . ASP A 1 220 ? 36.452 16.663 -25.534 1.00 87.81 220 ASP A N 1
ATOM 1728 C CA . ASP A 1 220 ? 37.499 17.370 -24.791 1.00 87.81 220 ASP A CA 1
ATOM 1729 C C . ASP A 1 220 ? 38.818 17.447 -25.566 1.00 87.81 220 ASP A C 1
ATOM 1731 O O . ASP A 1 220 ? 39.462 18.492 -25.607 1.00 87.81 220 ASP A O 1
ATOM 1735 N N . MET A 1 221 ? 39.198 16.379 -26.273 1.00 85.81 221 MET A N 1
ATOM 1736 C CA . MET A 1 221 ? 40.408 16.358 -27.110 1.00 85.81 221 MET A CA 1
ATOM 1737 C C . MET A 1 221 ? 40.331 17.240 -28.371 1.00 85.81 221 MET A C 1
ATOM 1739 O O . MET A 1 221 ? 41.331 17.385 -29.079 1.00 85.81 221 MET A O 1
ATOM 1743 N N . GLN A 1 222 ? 39.156 17.775 -28.711 1.00 76.12 222 GLN A N 1
ATOM 1744 C CA . GLN A 1 222 ? 38.938 18.609 -29.903 1.00 76.12 222 GLN A CA 1
ATOM 1745 C C . GLN A 1 222 ? 38.938 20.117 -29.589 1.00 76.12 222 GLN A C 1
ATOM 1747 O O . GLN A 1 222 ? 38.778 20.918 -30.519 1.00 76.12 222 GLN A O 1
ATOM 1752 N N . TYR A 1 223 ? 39.118 20.494 -28.319 1.00 58.44 223 TYR A N 1
ATOM 1753 C CA . TYR A 1 223 ? 39.256 21.871 -27.828 1.00 58.44 223 TYR A CA 1
ATOM 1754 C C . TYR A 1 223 ? 40.698 22.198 -27.425 1.00 58.44 223 TYR A C 1
ATOM 1756 O O . TYR A 1 223 ? 41.081 23.379 -27.611 1.00 58.44 223 TYR A O 1
#